Protein AF-A0A2G8JB01-F1 (afdb_monomer_lite)

Sequence (210 aa):
MSLVLSVVKAGEVYSREDAEAERTKVLKAFEVIDTLSKKILRLTPNDKDTNSATTEALHRRIRAYVVRFLQDSTFELKHMPSEDDIKRWRAEKSAEKIRRREEEERRVNTKREEVKLTGSPSKTADTYKAKSEKVGKGWTPTLTDQASVKALTDDPLLQQINIISGYLNQAQSSQKWDEANALEANLKELHLEKRAREMRQNEEVAGFYE

Structure (mmCIF, N/CA/C/O backbone):
data_AF-A0A2G8JB01-F1
#
_entry.id   AF-A0A2G8JB01-F1
#
loop_
_atom_site.group_PDB
_atom_site.id
_atom_site.type_symbol
_atom_site.label_atom_id
_atom_site.label_alt_id
_atom_site.label_comp_id
_atom_site.label_asym_id
_atom_site.label_entity_id
_atom_site.label_seq_id
_atom_site.pdbx_PDB_ins_code
_atom_site.Cartn_x
_atom_site.Cartn_y
_atom_site.Cartn_z
_atom_site.occupancy
_atom_site.B_iso_or_equiv
_atom_site.auth_seq_id
_atom_site.auth_comp_id
_atom_site.auth_asym_id
_atom_site.auth_atom_id
_atom_site.pdbx_PDB_model_num
ATOM 1 N N . MET A 1 1 ? 13.969 -5.769 5.434 1.00 39.69 1 MET A N 1
ATOM 2 C CA . MET A 1 1 ? 12.676 -5.819 6.151 1.00 39.69 1 MET A CA 1
ATOM 3 C C . MET A 1 1 ? 11.608 -5.376 5.175 1.00 39.69 1 MET A C 1
ATOM 5 O O . MET A 1 1 ? 11.694 -4.269 4.670 1.00 39.69 1 MET A O 1
ATOM 9 N N . SER A 1 2 ? 10.725 -6.303 4.814 1.00 40.78 2 SER A N 1
ATOM 10 C CA . SER A 1 2 ? 9.854 -6.226 3.640 1.00 40.78 2 SER A CA 1
ATOM 11 C C . SER A 1 2 ? 8.877 -5.045 3.701 1.00 40.78 2 SER A C 1
ATOM 13 O O . SER A 1 2 ? 8.194 -4.870 4.708 1.00 40.78 2 SER A O 1
ATOM 15 N N . LEU A 1 3 ? 8.763 -4.291 2.601 1.00 50.31 3 LEU A N 1
ATOM 16 C CA . LEU A 1 3 ? 7.705 -3.295 2.343 1.00 50.31 3 LEU A CA 1
ATOM 17 C C . LEU A 1 3 ? 6.292 -3.855 2.599 1.00 50.31 3 LEU A C 1
ATOM 19 O O . LEU A 1 3 ? 5.369 -3.125 2.955 1.00 50.31 3 LEU A O 1
ATOM 23 N N . VAL A 1 4 ? 6.136 -5.174 2.493 1.00 50.22 4 VAL A N 1
ATOM 24 C CA . VAL A 1 4 ? 4.886 -5.881 2.779 1.00 50.22 4 VAL A CA 1
ATOM 25 C C . VAL A 1 4 ? 4.528 -5.818 4.264 1.00 50.22 4 VAL A C 1
ATOM 27 O O . VAL A 1 4 ? 3.359 -5.671 4.602 1.00 50.22 4 VAL A O 1
ATOM 30 N N . LEU A 1 5 ? 5.512 -5.826 5.170 1.00 46.09 5 LEU A N 1
ATOM 31 C CA . LEU A 1 5 ? 5.259 -5.671 6.605 1.00 46.09 5 LEU A CA 1
ATOM 32 C C . LEU A 1 5 ? 4.833 -4.247 6.970 1.00 46.09 5 LEU A C 1
ATOM 34 O O . LEU A 1 5 ? 4.030 -4.101 7.884 1.00 46.09 5 LEU A O 1
ATOM 38 N N . SER A 1 6 ? 5.320 -3.211 6.275 1.00 51.12 6 SER A N 1
ATOM 39 C CA . SER A 1 6 ? 4.893 -1.826 6.527 1.00 51.12 6 SER A CA 1
ATOM 40 C C . SER A 1 6 ? 3.496 -1.538 5.983 1.00 51.12 6 SER A C 1
ATOM 42 O O . SER A 1 6 ? 2.708 -0.903 6.675 1.00 51.12 6 SER A O 1
ATOM 44 N N . VAL A 1 7 ? 3.153 -2.064 4.802 1.00 53.28 7 VAL A N 1
ATOM 45 C CA . VAL A 1 7 ? 1.802 -1.916 4.231 1.00 53.28 7 VAL A CA 1
ATOM 46 C C . VA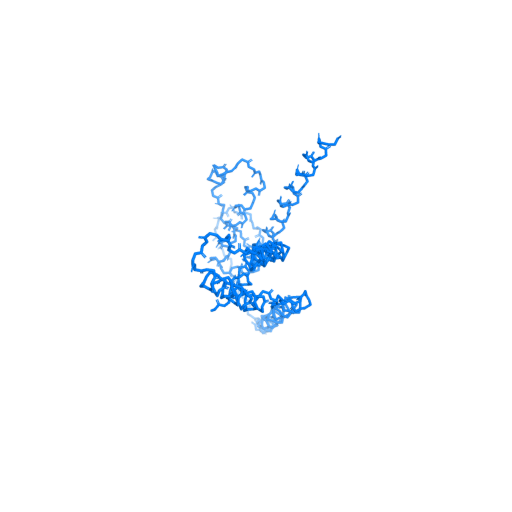L A 1 7 ? 0.770 -2.686 5.060 1.00 53.28 7 VAL A C 1
ATOM 48 O O . VAL A 1 7 ? -0.313 -2.177 5.324 1.00 53.28 7 VAL A O 1
ATOM 51 N N . VAL A 1 8 ? 1.123 -3.876 5.557 1.00 51.16 8 VAL A N 1
ATOM 52 C CA . VAL A 1 8 ? 0.230 -4.691 6.399 1.00 51.16 8 VAL A CA 1
ATOM 53 C C . VAL A 1 8 ? 0.139 -4.167 7.842 1.00 51.16 8 VAL A C 1
ATOM 55 O O . VAL A 1 8 ? -0.920 -4.287 8.455 1.00 51.16 8 VAL A O 1
ATOM 58 N N . LYS A 1 9 ? 1.194 -3.543 8.398 1.00 48.78 9 LYS A N 1
ATOM 59 C CA . LYS A 1 9 ? 1.113 -2.849 9.703 1.00 48.78 9 LYS A CA 1
ATOM 60 C C . LYS A 1 9 ? 0.299 -1.560 9.647 1.00 48.78 9 LYS A C 1
ATOM 62 O O . LYS A 1 9 ? -0.306 -1.213 10.653 1.00 48.78 9 LYS A O 1
ATOM 67 N N . ALA A 1 10 ? 0.247 -0.880 8.504 1.00 47.41 10 ALA A N 1
ATOM 68 C CA . ALA A 1 10 ? -0.574 0.314 8.288 1.00 47.41 10 ALA A CA 1
ATOM 69 C C . ALA A 1 10 ? -2.049 -0.025 7.982 1.00 47.41 10 ALA A C 1
ATOM 71 O O . ALA A 1 10 ? -2.706 0.675 7.209 1.00 47.41 10 ALA A O 1
ATOM 72 N N . GLY A 1 11 ? -2.561 -1.115 8.564 1.00 49.00 11 GLY A N 1
ATOM 73 C CA . GLY A 1 11 ? -3.854 -1.746 8.280 1.00 49.00 11 GLY A CA 1
ATOM 74 C C . GLY A 1 11 ? -5.110 -0.925 8.595 1.00 49.00 11 GLY A C 1
ATOM 75 O O . GLY A 1 11 ? -6.180 -1.514 8.726 1.00 49.00 11 GLY A O 1
ATOM 76 N N . GLU A 1 12 ? -5.006 0.397 8.692 1.00 55.03 12 GLU A N 1
ATOM 77 C CA . GLU A 1 12 ? -6.128 1.302 8.947 1.00 55.03 12 GLU A CA 1
ATOM 78 C C . GLU A 1 12 ? -6.454 2.230 7.765 1.00 55.03 12 GLU A C 1
ATOM 80 O O . GLU A 1 12 ? -7.560 2.757 7.727 1.00 55.03 12 GLU A O 1
ATOM 85 N N . VAL A 1 13 ? -5.574 2.392 6.759 1.00 49.38 13 VAL A N 1
ATOM 86 C CA . VAL A 1 13 ? -5.804 3.398 5.691 1.00 49.38 13 VAL A CA 1
ATOM 87 C C . VAL A 1 13 ? -5.690 2.867 4.256 1.00 49.38 13 VAL A C 1
ATOM 89 O O . VAL A 1 13 ? -6.392 3.368 3.381 1.00 49.38 13 VAL A O 1
ATOM 92 N N . TYR A 1 14 ? -4.894 1.828 3.987 1.00 54.31 14 TYR A N 1
ATOM 93 C CA . TYR A 1 14 ? -4.688 1.342 2.614 1.00 54.31 14 TYR A CA 1
ATOM 94 C C . TYR A 1 14 ? -5.591 0.146 2.287 1.00 54.31 14 TYR A C 1
ATOM 96 O O . TYR A 1 14 ? -5.521 -0.899 2.943 1.00 54.31 14 TYR A O 1
ATOM 104 N N . SER A 1 15 ? -6.456 0.298 1.276 1.00 65.88 15 SER A N 1
ATOM 105 C CA . SER A 1 15 ? -7.293 -0.792 0.771 1.00 65.88 15 SER A CA 1
ATOM 106 C C . SER A 1 15 ? -6.424 -1.824 0.048 1.00 65.88 15 SER A C 1
ATOM 108 O O . SER A 1 15 ? -5.415 -1.489 -0.572 1.00 65.88 15 SER A O 1
ATOM 110 N N . ARG A 1 16 ? -6.826 -3.101 0.087 1.00 61.03 16 ARG A N 1
ATOM 111 C CA . ARG A 1 16 ? -6.209 -4.175 -0.718 1.00 61.03 16 ARG A CA 1
ATOM 112 C C . ARG A 1 16 ? -6.175 -3.793 -2.200 1.00 61.03 16 ARG A C 1
ATOM 114 O O . ARG A 1 16 ? -5.199 -4.067 -2.886 1.00 61.03 16 ARG A O 1
ATOM 121 N N . GLU A 1 17 ? -7.228 -3.123 -2.638 1.00 66.62 17 GLU A N 1
ATOM 122 C CA . GLU A 1 17 ? -7.420 -2.617 -3.992 1.00 66.62 17 GLU A CA 1
ATOM 123 C C . GLU A 1 17 ? -6.349 -1.586 -4.373 1.00 66.62 17 GLU A C 1
ATOM 125 O O . GLU A 1 17 ? -5.793 -1.653 -5.466 1.00 66.62 17 GLU A O 1
ATOM 130 N N . ASP A 1 18 ? -5.947 -0.721 -3.435 1.00 68.75 18 ASP A N 1
ATOM 131 C CA . ASP A 1 18 ? -4.860 0.243 -3.639 1.00 68.75 18 ASP A CA 1
ATOM 132 C C . ASP A 1 18 ? -3.507 -0.472 -3.766 1.00 68.75 18 ASP A C 1
ATOM 134 O O . ASP A 1 18 ? -2.687 -0.136 -4.621 1.00 68.75 18 ASP A O 1
ATOM 138 N N . ALA A 1 19 ? -3.277 -1.505 -2.947 1.00 71.38 19 ALA A N 1
ATOM 139 C CA . ALA A 1 19 ? -2.060 -2.312 -3.002 1.00 71.38 19 ALA A CA 1
ATOM 140 C C . ALA A 1 19 ? -1.972 -3.156 -4.290 1.00 71.38 19 ALA A C 1
ATOM 142 O O . ALA A 1 19 ? -0.888 -3.317 -4.856 1.00 71.38 19 ALA A O 1
ATOM 143 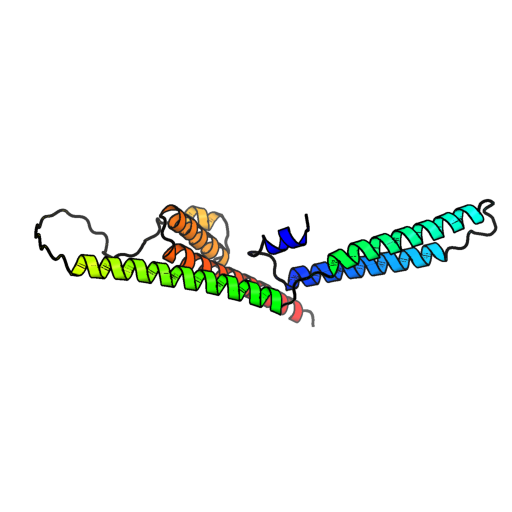N N . GLU A 1 20 ? -3.098 -3.677 -4.780 1.00 68.81 20 GLU A N 1
ATOM 144 C CA . GLU A 1 20 ? -3.192 -4.385 -6.061 1.00 68.81 20 GLU A CA 1
ATOM 145 C C . GLU A 1 20 ? -3.044 -3.432 -7.259 1.00 68.81 20 GLU A C 1
ATOM 147 O O . GLU A 1 20 ? -2.352 -3.763 -8.231 1.00 68.81 20 GLU A O 1
ATOM 152 N N . ALA A 1 21 ? -3.610 -2.225 -7.181 1.00 76.25 21 ALA A N 1
ATOM 153 C CA . ALA A 1 21 ? -3.436 -1.183 -8.188 1.00 76.25 21 ALA A CA 1
ATOM 154 C C . ALA A 1 21 ? -1.969 -0.742 -8.284 1.00 76.25 21 ALA A C 1
ATOM 156 O O . ALA A 1 21 ? -1.409 -0.682 -9.383 1.00 76.25 21 ALA A O 1
ATOM 157 N N . GLU A 1 22 ? -1.308 -0.508 -7.149 1.00 79.00 22 GLU A N 1
ATOM 158 C CA . GLU A 1 22 ? 0.105 -0.130 -7.118 1.00 79.00 22 GLU A CA 1
ATOM 159 C C . GLU A 1 22 ? 1.002 -1.272 -7.616 1.00 79.00 22 GLU A C 1
ATOM 161 O O . GLU A 1 22 ? 1.893 -1.057 -8.441 1.00 79.00 22 GLU A O 1
ATOM 166 N N . ARG A 1 23 ? 0.694 -2.523 -7.245 1.00 76.88 23 ARG A N 1
ATOM 167 C CA . ARG A 1 23 ? 1.359 -3.710 -7.803 1.00 76.88 23 ARG A CA 1
ATOM 168 C C . ARG A 1 23 ? 1.223 -3.778 -9.323 1.00 76.88 23 ARG A C 1
ATOM 170 O O . ARG A 1 23 ? 2.192 -4.092 -10.013 1.00 76.88 23 ARG A O 1
ATOM 177 N N . THR A 1 24 ? 0.044 -3.475 -9.858 1.00 78.25 24 THR A N 1
ATOM 178 C CA . THR A 1 24 ? -0.199 -3.466 -11.306 1.00 78.25 24 THR A CA 1
ATOM 179 C C . THR A 1 24 ? 0.640 -2.398 -12.008 1.00 78.25 24 THR A C 1
ATOM 181 O O . THR A 1 24 ? 1.198 -2.666 -13.072 1.00 78.25 24 THR A O 1
ATOM 184 N N . LYS A 1 25 ? 0.803 -1.209 -11.411 1.00 84.06 25 LYS A N 1
ATOM 185 C CA . LYS A 1 25 ? 1.700 -0.167 -11.945 1.00 84.06 25 LYS A CA 1
ATOM 186 C C . LYS A 1 25 ? 3.158 -0.629 -11.966 1.00 84.06 25 LYS A C 1
ATOM 188 O O . LYS A 1 25 ? 3.834 -0.440 -12.975 1.00 84.06 25 LYS A O 1
ATOM 193 N N . VAL A 1 26 ? 3.624 -1.285 -10.901 1.00 83.81 26 VAL A N 1
ATOM 194 C CA . VAL A 1 26 ? 4.989 -1.835 -10.828 1.00 83.81 26 VAL A CA 1
ATOM 195 C C . VAL A 1 26 ? 5.212 -2.915 -11.893 1.00 83.81 26 VAL A C 1
ATOM 197 O O . VAL A 1 26 ? 6.228 -2.888 -12.585 1.00 83.81 26 VAL A O 1
ATOM 200 N N . LEU A 1 27 ? 4.250 -3.822 -12.102 1.00 81.81 27 LEU A N 1
ATOM 201 C CA . LEU A 1 27 ? 4.339 -4.837 -13.161 1.00 81.81 27 LEU A CA 1
ATOM 202 C C . LEU A 1 27 ? 4.376 -4.212 -14.563 1.00 81.81 27 LEU A C 1
ATOM 204 O O . LEU A 1 27 ? 5.199 -4.613 -15.384 1.00 81.81 27 LEU A O 1
ATOM 208 N N . LYS A 1 28 ? 3.567 -3.178 -14.822 1.00 85.12 28 LYS A N 1
ATOM 209 C CA . LYS A 1 28 ? 3.627 -2.421 -16.084 1.00 85.12 28 LYS A CA 1
ATOM 210 C C . LYS A 1 28 ? 4.992 -1.758 -16.285 1.00 85.12 28 LYS A C 1
ATOM 212 O O . LYS A 1 28 ? 5.540 -1.797 -17.384 1.00 85.12 28 LYS A O 1
ATOM 217 N N . ALA A 1 29 ? 5.584 -1.187 -15.234 1.00 86.06 29 ALA A N 1
ATOM 218 C CA . ALA A 1 29 ? 6.934 -0.630 -15.309 1.00 86.06 29 ALA A CA 1
ATOM 219 C C . ALA A 1 29 ? 7.981 -1.713 -15.635 1.00 86.06 29 ALA A C 1
ATOM 221 O O . ALA A 1 29 ? 8.869 -1.483 -16.457 1.00 86.06 29 ALA A O 1
ATOM 222 N N . PHE A 1 30 ? 7.848 -2.915 -15.065 1.00 87.31 30 PHE A N 1
ATOM 223 C CA . PHE A 1 30 ? 8.706 -4.059 -15.390 1.00 87.31 30 PHE A CA 1
ATOM 224 C C . PHE A 1 30 ? 8.589 -4.497 -16.855 1.00 87.31 30 PHE A C 1
ATOM 226 O O . PHE A 1 30 ? 9.612 -4.766 -17.485 1.00 87.31 30 PHE A O 1
ATOM 233 N N . GLU A 1 31 ? 7.387 -4.503 -17.434 1.00 87.25 31 GLU A N 1
ATOM 234 C CA . GLU A 1 31 ? 7.181 -4.793 -18.862 1.00 87.25 31 GLU A CA 1
ATOM 235 C C . GLU A 1 31 ? 7.844 -3.753 -19.774 1.00 87.25 31 GLU A C 1
ATOM 237 O O . GLU A 1 31 ? 8.470 -4.102 -20.785 1.00 87.25 31 GLU A O 1
ATOM 242 N N . VAL A 1 32 ? 7.757 -2.470 -19.407 1.00 91.94 32 VAL A N 1
ATOM 243 C CA . VAL A 1 32 ? 8.427 -1.380 -20.132 1.00 91.94 32 VAL A CA 1
ATOM 244 C C . VAL A 1 32 ? 9.946 -1.553 -20.072 1.00 91.94 32 VAL A C 1
ATOM 246 O O . VAL A 1 32 ? 10.612 -1.480 -21.107 1.00 91.94 32 VAL A O 1
ATOM 249 N N . ILE A 1 33 ? 10.497 -1.847 -18.892 1.00 90.81 33 ILE A N 1
ATOM 250 C CA . ILE A 1 33 ? 11.934 -2.091 -18.696 1.00 90.81 33 ILE A CA 1
ATOM 251 C C . ILE A 1 33 ? 12.401 -3.315 -19.501 1.00 90.81 33 ILE A C 1
ATOM 253 O O . ILE A 1 33 ? 13.428 -3.250 -20.184 1.00 90.81 33 ILE A O 1
ATOM 257 N N . ASP A 1 34 ? 11.647 -4.418 -19.493 1.00 88.81 34 ASP A N 1
ATOM 258 C CA . ASP A 1 34 ? 11.973 -5.612 -20.282 1.00 88.81 34 ASP A CA 1
ATOM 259 C C . ASP A 1 34 ? 11.969 -5.301 -21.788 1.00 88.81 34 ASP A C 1
ATOM 261 O O . ASP A 1 34 ? 12.915 -5.655 -22.502 1.00 88.81 34 ASP A O 1
ATOM 265 N N . THR A 1 35 ? 10.967 -4.554 -22.256 1.00 92.00 35 THR A N 1
ATOM 266 C CA . THR A 1 35 ? 10.852 -4.111 -23.652 1.00 92.00 35 THR A CA 1
ATOM 267 C C . THR A 1 35 ? 12.025 -3.225 -24.068 1.00 92.00 35 THR A C 1
ATOM 269 O O . THR A 1 35 ? 12.612 -3.440 -25.131 1.00 92.00 35 THR A O 1
ATOM 272 N N . LEU A 1 36 ? 12.415 -2.259 -23.233 1.00 91.00 36 LEU A N 1
ATOM 273 C CA . LEU A 1 36 ? 13.582 -1.408 -23.477 1.00 91.00 36 LEU A CA 1
ATOM 274 C C . LEU A 1 36 ? 14.874 -2.229 -23.518 1.00 91.00 36 LEU A C 1
ATOM 276 O O . LEU A 1 36 ? 15.673 -2.052 -24.435 1.00 91.00 36 LEU A O 1
ATOM 280 N N . SER A 1 37 ? 15.051 -3.189 -22.607 1.00 91.12 37 SER A N 1
ATOM 281 C CA . SER A 1 37 ? 16.239 -4.055 -22.598 1.00 91.12 37 SER A CA 1
ATOM 282 C C . SER A 1 37 ? 16.355 -4.915 -23.865 1.00 91.12 37 SER A C 1
ATOM 284 O O . SER A 1 37 ? 17.452 -5.094 -24.396 1.00 91.12 37 SER A O 1
ATOM 286 N N . LYS A 1 38 ? 15.226 -5.400 -24.406 1.00 89.81 38 LYS A N 1
ATOM 287 C CA . LYS A 1 38 ? 15.169 -6.124 -25.688 1.00 89.81 38 LYS A CA 1
ATOM 288 C C . LYS A 1 38 ? 15.499 -5.218 -26.869 1.00 89.81 38 LYS A C 1
ATOM 290 O O . LYS A 1 38 ? 16.172 -5.663 -27.794 1.00 89.81 38 LYS A O 1
ATOM 295 N N . LYS A 1 39 ? 15.036 -3.964 -26.844 1.00 89.75 39 LYS A N 1
ATOM 296 C CA . LYS A 1 39 ? 15.377 -2.967 -27.868 1.00 89.75 39 LYS A CA 1
ATOM 297 C C . LYS A 1 39 ? 16.872 -2.667 -27.850 1.00 89.75 39 LYS A C 1
ATOM 299 O O . LYS A 1 39 ? 17.484 -2.768 -28.901 1.00 89.75 39 LYS A O 1
ATOM 304 N N . ILE A 1 40 ? 17.460 -2.423 -26.676 1.00 87.06 40 ILE A N 1
ATOM 305 C CA . ILE A 1 40 ? 18.906 -2.191 -26.515 1.00 87.06 40 ILE A CA 1
ATOM 306 C C . ILE A 1 40 ? 19.716 -3.385 -27.028 1.00 87.06 40 ILE A C 1
ATOM 308 O O . ILE A 1 40 ? 20.687 -3.196 -27.746 1.00 87.06 40 ILE A O 1
ATOM 312 N N . LEU A 1 41 ? 19.283 -4.619 -26.749 1.00 85.50 41 LEU A N 1
ATOM 313 C CA . LEU A 1 41 ? 19.943 -5.817 -27.278 1.00 85.50 41 LEU A CA 1
ATOM 314 C C . LEU A 1 41 ? 19.929 -5.893 -28.815 1.00 85.50 41 LEU A C 1
ATOM 316 O O . LEU A 1 41 ? 20.853 -6.446 -29.403 1.00 85.50 41 LEU A O 1
ATOM 320 N N . ARG A 1 42 ? 18.883 -5.359 -29.454 1.00 84.12 42 ARG A N 1
ATOM 321 C CA . ARG A 1 42 ? 18.709 -5.337 -30.914 1.00 84.12 42 ARG A CA 1
ATOM 322 C C . ARG A 1 42 ? 19.308 -4.101 -31.581 1.00 84.12 42 ARG A C 1
ATOM 324 O O . ARG A 1 42 ? 19.305 -4.048 -32.807 1.00 84.12 42 ARG A O 1
ATOM 331 N N . LEU A 1 43 ? 19.782 -3.117 -30.814 1.00 80.94 43 LEU A N 1
ATOM 332 C CA . LEU A 1 43 ? 20.536 -2.000 -31.370 1.00 80.94 43 LEU A CA 1
ATOM 333 C C . LEU A 1 43 ? 21.855 -2.563 -31.903 1.00 80.94 43 LEU A C 1
ATOM 335 O O . LEU A 1 43 ? 22.785 -2.833 -31.142 1.00 80.94 43 LEU A O 1
ATOM 339 N N . THR A 1 44 ? 21.904 -2.794 -33.212 1.00 60.91 44 THR A N 1
ATOM 340 C CA . THR A 1 44 ? 23.142 -3.104 -33.919 1.00 60.91 44 THR A CA 1
ATOM 341 C C . THR A 1 44 ? 24.000 -1.843 -33.951 1.00 60.91 44 THR A C 1
ATOM 343 O O . THR A 1 44 ? 23.474 -0.776 -34.290 1.00 60.91 44 THR A O 1
ATOM 346 N N . PRO A 1 45 ? 25.291 -1.929 -33.595 1.00 62.66 45 PRO A N 1
ATOM 347 C CA . PRO A 1 45 ? 26.221 -0.822 -33.771 1.00 62.66 45 PRO A CA 1
ATOM 348 C C . PRO A 1 45 ? 26.203 -0.399 -35.238 1.00 62.66 45 PRO A C 1
ATOM 350 O O . PRO A 1 45 ? 26.150 -1.242 -36.132 1.00 62.66 45 PRO A O 1
ATOM 353 N N . ASN A 1 46 ? 26.165 0.904 -35.491 1.00 60.12 46 ASN A N 1
ATOM 354 C CA . ASN A 1 46 ? 26.199 1.407 -36.856 1.00 60.12 46 ASN A CA 1
ATOM 355 C C . ASN A 1 46 ? 27.553 0.999 -37.468 1.00 60.12 46 ASN A C 1
ATOM 357 O O . ASN A 1 46 ? 28.564 1.071 -36.770 1.00 60.12 46 ASN A O 1
ATOM 361 N N . ASP A 1 47 ? 27.603 0.623 -38.751 1.00 55.25 47 ASP A N 1
ATOM 362 C CA . ASP A 1 47 ? 28.799 0.103 -39.466 1.00 55.25 47 ASP A CA 1
ATOM 363 C C . ASP A 1 47 ? 30.048 1.024 -39.416 1.00 55.25 47 ASP A C 1
ATOM 365 O O . ASP A 1 47 ? 31.113 0.693 -39.932 1.00 55.25 47 ASP A O 1
ATOM 369 N N . LYS A 1 48 ? 29.935 2.207 -38.800 1.00 57.72 48 LYS A N 1
ATOM 370 C CA . LYS A 1 48 ? 31.002 3.198 -38.620 1.00 57.72 48 LYS A CA 1
ATOM 371 C C . LYS A 1 48 ? 31.707 3.128 -37.257 1.00 57.72 48 LYS A C 1
ATOM 373 O O . LYS A 1 48 ? 32.716 3.809 -37.086 1.00 57.72 48 LYS A O 1
ATOM 378 N N . ASP A 1 49 ? 31.222 2.326 -36.308 1.00 58.22 49 ASP A N 1
ATOM 379 C CA . ASP A 1 49 ? 31.786 2.256 -34.958 1.00 58.22 49 ASP A CA 1
ATOM 380 C C . ASP A 1 49 ? 32.823 1.130 -34.839 1.00 58.22 49 ASP A C 1
ATOM 382 O O . ASP A 1 49 ? 32.505 -0.055 -34.738 1.00 58.22 49 ASP A O 1
ATOM 386 N N . THR A 1 50 ? 34.097 1.514 -34.752 1.00 57.59 50 THR A N 1
ATOM 387 C CA . THR A 1 50 ? 35.269 0.63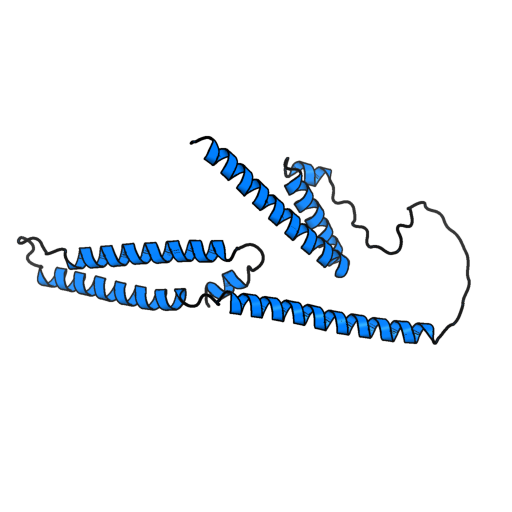2 -34.575 1.00 57.59 50 THR A CA 1
ATOM 388 C C . THR A 1 50 ? 35.235 -0.247 -33.313 1.00 57.59 50 THR A C 1
ATOM 390 O O . THR A 1 50 ? 36.102 -1.097 -33.131 1.00 57.59 50 THR A O 1
ATOM 393 N N . ASN A 1 51 ? 34.222 -0.086 -32.454 1.00 62.50 51 ASN A N 1
ATOM 394 C CA . ASN A 1 51 ? 34.054 -0.776 -31.173 1.00 62.50 51 ASN A CA 1
ATOM 395 C C . ASN A 1 51 ? 32.780 -1.649 -31.091 1.00 62.50 51 ASN A C 1
ATOM 397 O O . ASN A 1 51 ? 32.306 -1.925 -29.986 1.00 62.50 51 ASN A O 1
ATOM 401 N N . SER A 1 52 ? 32.243 -2.114 -32.230 1.00 70.50 52 SER A N 1
ATOM 402 C CA . SER A 1 52 ? 31.028 -2.955 -32.334 1.00 70.50 52 SER A CA 1
ATOM 403 C C . SER A 1 52 ? 30.988 -4.150 -31.359 1.00 70.50 52 SER A C 1
ATOM 405 O O . SER A 1 52 ? 29.955 -4.460 -30.769 1.00 70.50 52 SER A O 1
ATOM 407 N N . ALA A 1 53 ? 32.125 -4.807 -31.109 1.00 74.94 53 ALA A N 1
ATOM 408 C CA . ALA A 1 53 ? 32.186 -5.944 -30.184 1.00 74.94 53 ALA A CA 1
ATOM 409 C C . ALA A 1 53 ? 31.981 -5.536 -28.709 1.00 74.94 53 ALA A C 1
ATOM 411 O O . ALA A 1 53 ? 31.346 -6.255 -27.930 1.00 74.94 53 ALA A O 1
ATOM 412 N N . THR A 1 54 ? 32.502 -4.370 -28.319 1.00 79.25 54 THR A N 1
ATOM 413 C CA . THR A 1 54 ? 32.398 -3.830 -26.955 1.00 79.25 54 THR A CA 1
ATOM 414 C C . THR A 1 54 ? 30.984 -3.324 -26.675 1.00 79.25 54 THR A C 1
ATOM 416 O O . THR A 1 54 ? 30.453 -3.543 -25.585 1.00 79.25 54 THR A O 1
ATOM 419 N N . THR A 1 55 ? 30.345 -2.697 -27.664 1.00 79.88 55 THR A N 1
ATOM 420 C CA . THR A 1 55 ? 28.959 -2.213 -27.576 1.00 79.88 55 THR A CA 1
ATOM 421 C C . THR A 1 55 ? 27.962 -3.370 -27.521 1.00 79.88 55 THR A C 1
ATOM 423 O O . THR A 1 55 ? 27.093 -3.388 -26.651 1.00 79.88 55 THR A O 1
ATOM 426 N N . GLU A 1 56 ? 28.150 -4.419 -28.321 1.00 82.50 56 GLU A N 1
ATOM 427 C CA . GLU A 1 56 ? 27.362 -5.648 -28.193 1.00 82.50 56 GLU A CA 1
ATOM 428 C C . GLU A 1 56 ? 27.537 -6.341 -26.831 1.00 82.50 56 GLU A C 1
ATOM 430 O O . GLU A 1 56 ? 26.567 -6.823 -26.235 1.00 82.50 56 GLU A O 1
ATOM 435 N N . ALA A 1 57 ? 28.771 -6.409 -26.317 1.00 86.75 57 ALA A N 1
ATOM 436 C CA . ALA A 1 57 ? 29.040 -6.977 -24.998 1.00 86.75 57 ALA A CA 1
ATOM 437 C C . ALA A 1 57 ? 28.349 -6.171 -23.887 1.00 86.75 57 ALA A C 1
ATOM 439 O O . ALA A 1 57 ? 27.809 -6.757 -22.943 1.00 86.75 57 ALA A O 1
ATOM 440 N N . LEU A 1 58 ? 28.313 -4.843 -24.020 1.00 87.88 58 LEU A N 1
ATOM 441 C CA . LEU A 1 58 ? 27.567 -3.959 -23.132 1.00 87.88 58 LEU A CA 1
ATOM 442 C C . LEU A 1 58 ? 26.058 -4.228 -23.211 1.00 87.88 58 LEU A C 1
ATOM 444 O O . LEU A 1 58 ? 25.429 -4.418 -22.172 1.00 87.88 58 LEU A O 1
ATOM 448 N N . HIS A 1 59 ? 25.478 -4.331 -24.409 1.00 88.88 59 HIS A N 1
ATOM 449 C CA . HIS A 1 59 ? 24.053 -4.632 -24.581 1.00 88.88 59 HIS A CA 1
ATOM 450 C C . HIS A 1 59 ? 23.663 -5.981 -23.953 1.00 88.88 59 HIS A C 1
ATOM 452 O O . HIS A 1 59 ? 22.659 -6.074 -23.239 1.00 88.88 59 HIS A O 1
ATOM 458 N N . ARG A 1 60 ? 24.495 -7.020 -24.134 1.00 88.94 60 ARG A N 1
ATOM 459 C CA . ARG A 1 60 ? 24.316 -8.331 -23.482 1.00 88.94 60 ARG A CA 1
ATOM 460 C C . ARG A 1 60 ? 24.361 -8.224 -21.955 1.00 88.94 60 ARG A C 1
ATOM 462 O O . ARG A 1 60 ? 23.534 -8.833 -21.276 1.00 88.94 60 ARG A O 1
ATOM 469 N N . ARG A 1 61 ? 25.279 -7.421 -21.406 1.00 91.50 61 ARG A N 1
ATOM 470 C CA . ARG A 1 61 ? 25.389 -7.168 -19.957 1.00 91.50 61 ARG A CA 1
ATOM 471 C C . ARG A 1 61 ? 24.186 -6.411 -19.397 1.00 91.50 61 ARG A C 1
ATOM 473 O O . ARG A 1 61 ? 23.661 -6.820 -18.365 1.00 91.50 61 ARG A O 1
ATOM 480 N N . ILE A 1 62 ? 23.715 -5.372 -20.089 1.00 90.88 62 ILE A N 1
ATOM 481 C CA . ILE A 1 62 ? 22.504 -4.623 -19.715 1.00 90.88 62 ILE A CA 1
ATOM 482 C C . ILE A 1 62 ? 21.305 -5.574 -19.655 1.00 90.88 62 ILE A C 1
ATOM 484 O O . ILE A 1 62 ? 20.572 -5.585 -18.668 1.00 90.88 62 ILE A O 1
ATOM 488 N N . ARG A 1 63 ? 21.139 -6.439 -20.665 1.00 90.31 63 ARG A N 1
ATOM 489 C CA . ARG A 1 63 ? 20.066 -7.438 -20.677 1.00 90.31 63 ARG A CA 1
ATOM 490 C C . ARG A 1 63 ? 20.168 -8.405 -19.499 1.00 90.31 63 ARG A C 1
ATOM 492 O O . ARG A 1 63 ? 19.166 -8.635 -18.829 1.00 90.31 63 ARG A O 1
ATOM 499 N N . ALA A 1 64 ? 21.352 -8.958 -19.243 1.00 92.06 64 ALA A N 1
ATOM 500 C CA . ALA A 1 64 ? 21.565 -9.896 -18.143 1.00 92.06 64 ALA A CA 1
ATOM 501 C C . ALA A 1 64 ? 21.245 -9.267 -16.776 1.00 92.06 64 ALA A C 1
ATOM 503 O O . ALA A 1 64 ? 20.599 -9.902 -15.943 1.00 92.06 64 ALA A O 1
ATOM 504 N N . TYR A 1 65 ? 21.639 -8.006 -16.570 1.00 93.19 65 TYR A N 1
ATOM 505 C CA . TYR A 1 65 ? 21.326 -7.263 -15.351 1.00 93.19 65 TYR A CA 1
ATOM 506 C C . TYR A 1 65 ? 19.819 -7.048 -15.184 1.00 93.19 65 TYR A C 1
ATOM 508 O O . TYR A 1 65 ? 19.274 -7.347 -14.125 1.00 93.19 65 TYR A O 1
ATOM 516 N N . VAL A 1 66 ? 19.131 -6.602 -16.241 1.00 91.19 66 VAL A N 1
ATOM 517 C CA . VAL A 1 66 ? 17.677 -6.381 -16.214 1.00 91.19 66 VAL A CA 1
ATOM 518 C C . VAL A 1 66 ? 16.919 -7.677 -15.927 1.00 91.19 66 VAL A C 1
ATOM 520 O O . VAL A 1 66 ? 16.018 -7.669 -15.099 1.00 91.19 66 VAL A O 1
ATOM 523 N N . VAL A 1 67 ? 17.288 -8.802 -16.551 1.00 88.19 67 VAL A N 1
ATOM 524 C CA . VAL A 1 67 ? 16.642 -10.102 -16.278 1.00 88.19 67 VAL A CA 1
ATOM 525 C C . VAL A 1 67 ? 16.783 -10.490 -14.812 1.00 88.19 67 VAL A C 1
ATOM 527 O O . VAL A 1 67 ? 15.798 -10.886 -14.195 1.00 88.19 67 VAL A O 1
ATOM 530 N N . ARG A 1 68 ? 17.989 -10.352 -14.253 1.00 89.62 68 ARG A N 1
ATOM 531 C CA . ARG A 1 68 ? 18.256 -10.690 -12.855 1.00 89.62 68 ARG A CA 1
ATOM 532 C C . ARG A 1 68 ? 17.480 -9.788 -11.897 1.00 89.62 68 ARG A C 1
ATOM 534 O O . ARG A 1 68 ? 16.795 -10.293 -11.019 1.00 89.62 68 ARG A O 1
ATOM 541 N N . PHE A 1 69 ? 17.519 -8.476 -12.123 1.00 88.75 69 PHE A N 1
ATOM 542 C CA . PHE A 1 69 ? 16.754 -7.504 -11.342 1.00 88.75 69 PHE A CA 1
ATOM 543 C C . PHE A 1 69 ? 15.251 -7.809 -11.372 1.00 88.75 69 PHE A C 1
ATOM 545 O O . PHE A 1 69 ? 14.606 -7.866 -10.331 1.00 88.75 69 PHE A O 1
ATOM 552 N N . LEU A 1 70 ? 14.696 -8.075 -12.559 1.00 85.62 70 LEU A N 1
ATOM 553 C CA . LEU A 1 70 ? 13.284 -8.413 -12.703 1.00 85.62 70 LEU A CA 1
ATOM 554 C C . LEU A 1 70 ? 12.934 -9.728 -12.008 1.00 85.62 70 LEU A C 1
ATOM 556 O O . LEU A 1 70 ? 11.861 -9.813 -11.421 1.00 85.62 70 LEU A O 1
ATOM 560 N N . GLN A 1 71 ? 13.799 -10.743 -12.049 1.00 82.56 71 GLN A N 1
ATOM 561 C CA . GLN A 1 71 ? 13.584 -11.992 -11.318 1.00 82.56 71 GLN A CA 1
ATOM 562 C C . GLN A 1 71 ? 13.543 -11.736 -9.810 1.00 82.56 71 GLN A C 1
ATOM 564 O O . GLN A 1 71 ? 12.530 -12.052 -9.186 1.00 82.56 71 GLN A O 1
ATOM 569 N N . ASP A 1 72 ? 14.576 -11.096 -9.264 1.00 82.75 72 ASP A N 1
ATOM 570 C CA . ASP A 1 72 ? 14.705 -10.807 -7.834 1.00 82.75 72 ASP A CA 1
ATOM 571 C C . ASP A 1 72 ? 13.501 -9.983 -7.332 1.00 82.75 72 ASP A C 1
ATOM 573 O O . ASP A 1 72 ? 12.796 -10.394 -6.408 1.00 82.75 72 ASP A O 1
ATOM 577 N N . SER A 1 73 ? 13.155 -8.891 -8.022 1.00 72.12 73 SER A N 1
ATOM 578 C CA . SER A 1 73 ? 12.022 -8.039 -7.640 1.00 72.12 73 SER A CA 1
ATOM 579 C C . SER A 1 73 ? 10.649 -8.667 -7.909 1.00 72.12 73 SER A C 1
ATOM 581 O O . SER A 1 73 ? 9.693 -8.378 -7.194 1.00 72.12 73 SER A O 1
ATOM 583 N N . THR A 1 74 ? 10.504 -9.547 -8.906 1.00 70.06 74 THR A N 1
ATOM 584 C CA . THR A 1 74 ? 9.232 -10.251 -9.164 1.00 70.06 74 THR A CA 1
ATOM 585 C C . THR A 1 74 ? 8.951 -11.308 -8.100 1.00 70.06 74 THR A C 1
ATOM 587 O O . THR A 1 74 ? 7.789 -11.515 -7.752 1.00 70.06 74 THR A O 1
ATOM 590 N N . PHE A 1 75 ? 9.975 -11.978 -7.564 1.00 63.34 75 PHE A N 1
ATOM 591 C CA . PHE A 1 75 ? 9.799 -12.898 -6.437 1.00 63.34 75 PHE A CA 1
ATOM 592 C C . PHE A 1 75 ? 9.362 -12.159 -5.167 1.00 63.34 75 PHE A C 1
ATOM 594 O O . PHE A 1 75 ? 8.461 -12.629 -4.473 1.00 63.34 75 PHE A O 1
ATOM 601 N N . GLU A 1 76 ? 9.904 -10.965 -4.926 1.00 63.16 76 GLU A N 1
ATOM 602 C CA . GLU A 1 76 ? 9.471 -10.086 -3.833 1.00 63.16 76 GLU A CA 1
ATOM 603 C C . GLU A 1 76 ? 8.033 -9.56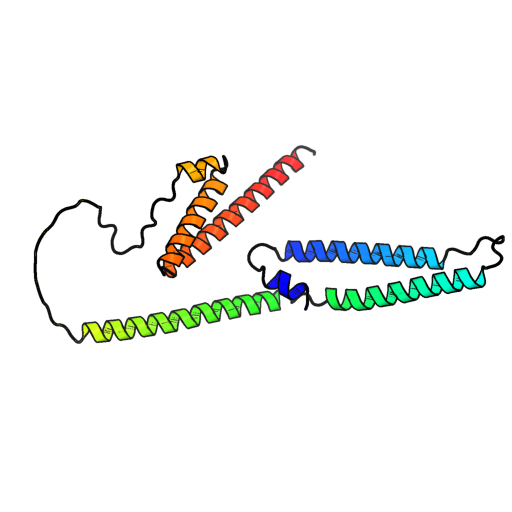4 -4.032 1.00 63.16 76 GLU A C 1
ATOM 605 O O . GLU A 1 76 ? 7.257 -9.493 -3.082 1.00 63.16 76 GLU A O 1
ATOM 610 N N . LEU A 1 77 ? 7.617 -9.279 -5.273 1.00 61.03 77 LEU A N 1
ATOM 611 C CA . LEU A 1 77 ? 6.264 -8.792 -5.591 1.00 61.03 77 LEU A CA 1
ATOM 612 C C . LEU A 1 77 ? 5.188 -9.893 -5.681 1.00 61.03 77 LEU A C 1
ATOM 614 O O . LEU A 1 77 ? 3.989 -9.599 -5.768 1.00 61.03 77 LEU A O 1
ATOM 618 N N . LYS A 1 78 ? 5.590 -11.168 -5.743 1.00 59.00 78 LYS A N 1
ATOM 619 C CA . LYS A 1 78 ? 4.682 -12.320 -5.872 1.00 59.00 78 LYS A CA 1
ATOM 620 C C . LYS A 1 78 ? 4.094 -12.790 -4.543 1.00 59.00 78 LYS A C 1
ATOM 622 O O . LYS A 1 78 ? 3.085 -13.486 -4.576 1.00 59.00 78 LYS A O 1
ATOM 627 N N . HIS A 1 79 ? 4.642 -12.392 -3.394 1.00 56.16 79 HIS A N 1
ATOM 628 C CA . HIS A 1 79 ? 4.115 -12.810 -2.093 1.00 56.16 79 HIS A CA 1
ATOM 629 C C . HIS A 1 79 ? 3.040 -11.846 -1.544 1.00 56.16 79 HIS A C 1
ATOM 631 O O . HIS A 1 79 ? 3.151 -11.303 -0.448 1.00 56.16 79 HIS A O 1
ATOM 637 N N . MET A 1 80 ? 1.954 -11.610 -2.282 1.00 53.91 80 MET A N 1
ATOM 638 C CA . MET A 1 80 ? 0.777 -11.001 -1.650 1.00 53.91 80 MET A CA 1
ATOM 639 C C . MET A 1 80 ? 0.008 -12.111 -0.917 1.00 53.91 80 MET A C 1
ATOM 641 O O . MET A 1 80 ? -0.363 -13.083 -1.576 1.00 53.91 80 MET A O 1
ATOM 645 N N . PRO A 1 81 ? -0.212 -12.024 0.411 1.00 59.19 81 PRO A N 1
ATOM 646 C CA . PRO A 1 81 ? -1.053 -12.988 1.115 1.00 59.19 81 PRO A CA 1
ATOM 647 C C . PRO A 1 81 ? -2.423 -13.073 0.428 1.00 59.19 81 PRO A C 1
ATOM 649 O O . PRO A 1 81 ? -3.020 -12.039 0.104 1.00 59.19 81 PRO A O 1
ATOM 652 N N . SER A 1 82 ? -2.896 -14.292 0.157 1.00 55.84 82 SER A N 1
ATOM 653 C CA . SER A 1 82 ? -4.163 -14.514 -0.546 1.00 55.84 82 SER A CA 1
ATOM 654 C C . SER A 1 82 ? -5.316 -13.839 0.206 1.00 55.84 82 SER A C 1
ATOM 656 O O . SER A 1 82 ? -5.222 -13.600 1.413 1.00 55.84 82 SER A O 1
ATOM 658 N N . GLU A 1 83 ? -6.422 -13.521 -0.479 1.00 53.66 83 GLU A N 1
ATOM 659 C CA . GLU A 1 83 ? -7.645 -13.053 0.201 1.00 53.66 83 GLU A CA 1
ATOM 660 C C . GLU A 1 83 ? -8.025 -13.966 1.359 1.00 53.66 83 GLU A C 1
ATOM 662 O O . GLU A 1 83 ? -8.415 -13.482 2.421 1.00 53.66 83 GLU A O 1
ATOM 667 N N . ASP A 1 84 ? -7.854 -15.269 1.164 1.00 60.22 84 ASP A N 1
ATOM 668 C CA . ASP A 1 84 ? -8.155 -16.272 2.170 1.00 60.22 84 ASP A CA 1
ATOM 669 C C . ASP A 1 84 ? -7.195 -16.202 3.349 1.00 60.22 84 ASP A C 1
ATOM 671 O O . ASP A 1 84 ? -7.631 -16.335 4.488 1.00 60.22 84 ASP A O 1
ATOM 675 N N . ASP A 1 85 ? -5.914 -15.920 3.114 1.00 60.38 85 ASP A N 1
ATOM 676 C CA . ASP A 1 85 ? -4.941 -15.761 4.192 1.00 60.38 85 ASP A CA 1
ATOM 677 C C . ASP A 1 85 ? -5.276 -14.516 5.008 1.00 60.38 85 ASP A C 1
ATOM 679 O O . ASP A 1 85 ? -5.372 -14.580 6.228 1.00 60.38 85 ASP A O 1
ATOM 683 N N . ILE A 1 86 ? -5.557 -13.386 4.357 1.00 57.25 86 ILE A N 1
ATOM 684 C CA . ILE A 1 86 ? -5.910 -12.144 5.054 1.00 57.25 86 ILE A CA 1
ATOM 685 C C . ILE A 1 86 ? -7.252 -12.286 5.783 1.00 57.25 86 ILE A C 1
ATOM 687 O O . ILE A 1 86 ? -7.374 -11.819 6.916 1.00 57.25 86 ILE A O 1
ATOM 691 N N . LYS A 1 87 ? -8.253 -12.944 5.181 1.00 67.75 87 LYS A N 1
ATOM 692 C CA . LYS A 1 87 ? -9.533 -13.254 5.839 1.00 67.75 87 LYS A CA 1
ATOM 693 C C . LYS A 1 87 ? -9.320 -14.168 7.039 1.00 67.75 87 LYS A C 1
ATOM 695 O O . LYS A 1 87 ? -9.871 -13.870 8.091 1.00 67.75 87 LYS A O 1
ATOM 700 N N . ARG A 1 88 ? -8.488 -15.209 6.928 1.00 71.50 88 ARG A N 1
ATOM 701 C CA . ARG A 1 88 ? -8.121 -16.092 8.048 1.00 71.50 88 ARG A CA 1
ATOM 702 C C . ARG A 1 88 ? -7.416 -15.321 9.154 1.00 71.50 88 ARG A C 1
ATOM 704 O O . ARG A 1 88 ? -7.845 -15.408 10.292 1.00 71.50 88 ARG A O 1
ATOM 711 N N . TRP A 1 89 ? -6.433 -14.489 8.825 1.00 66.94 89 TRP A N 1
ATOM 712 C CA . TRP A 1 89 ? -5.726 -13.648 9.793 1.00 66.94 89 TRP A CA 1
ATOM 713 C C . TRP A 1 89 ? -6.653 -12.635 10.476 1.00 66.94 89 TRP A C 1
ATOM 715 O O . TRP A 1 89 ? -6.552 -12.419 11.683 1.00 66.94 89 TRP A O 1
ATOM 725 N N . ARG A 1 90 ? -7.586 -12.020 9.737 1.00 68.31 90 ARG A N 1
ATOM 726 C CA . ARG A 1 90 ? -8.598 -11.110 10.301 1.00 68.31 90 ARG A CA 1
ATOM 727 C C . ARG A 1 90 ? -9.606 -11.856 11.171 1.00 68.31 90 ARG A C 1
ATOM 729 O O . ARG A 1 90 ? -9.911 -11.379 12.260 1.00 68.31 90 ARG A O 1
ATOM 736 N N . ALA A 1 91 ? -10.084 -13.012 10.717 1.00 75.75 91 ALA A N 1
ATOM 737 C CA . ALA A 1 91 ? -10.999 -13.870 11.458 1.00 75.75 91 ALA A CA 1
ATOM 738 C C . ALA A 1 91 ? -10.345 -14.358 12.753 1.00 75.75 91 ALA A C 1
ATOM 740 O O . ALA A 1 91 ? -10.926 -14.192 13.816 1.00 75.75 91 ALA A O 1
ATOM 741 N N . GLU A 1 92 ? -9.105 -14.834 12.690 1.00 77.00 92 GLU A N 1
ATOM 742 C CA . GLU A 1 92 ? -8.317 -15.275 13.839 1.00 77.00 92 GLU A CA 1
ATOM 743 C C . GLU A 1 92 ? -8.049 -14.125 14.816 1.00 77.00 92 GLU A C 1
ATOM 745 O O . GLU A 1 92 ? -8.271 -14.266 16.016 1.00 77.00 92 GLU A O 1
ATOM 750 N N . LYS A 1 93 ? -7.688 -12.932 14.322 1.00 71.69 93 LYS A N 1
ATOM 751 C CA . LYS A 1 93 ? -7.547 -11.741 15.176 1.00 71.69 93 LYS A CA 1
ATOM 752 C C . LYS A 1 93 ? -8.864 -11.299 15.806 1.00 71.69 93 LYS A C 1
ATOM 754 O O . LYS A 1 93 ? -8.854 -10.845 16.949 1.00 71.69 93 LYS A O 1
ATOM 759 N N . SER A 1 94 ? -9.981 -11.414 15.091 1.00 70.94 94 SER A N 1
ATOM 760 C CA . SER A 1 94 ? -11.303 -11.092 15.634 1.00 70.94 94 SER A CA 1
ATOM 761 C C . SER A 1 94 ? -11.765 -12.131 16.658 1.00 70.94 94 SER A C 1
ATOM 763 O O . SER A 1 94 ? -12.244 -11.749 17.719 1.00 70.94 94 SER A O 1
ATOM 765 N N . ALA A 1 95 ? -11.526 -13.418 16.403 1.00 77.62 95 ALA A N 1
ATOM 766 C CA . ALA A 1 95 ? -11.850 -14.519 17.300 1.00 77.62 95 ALA A CA 1
ATOM 767 C C . ALA A 1 95 ? -11.017 -14.451 18.583 1.00 77.62 95 ALA A C 1
ATOM 769 O O . ALA A 1 95 ? -11.556 -14.642 19.666 1.00 77.62 95 ALA A O 1
ATOM 770 N N . GLU A 1 96 ? -9.737 -14.088 18.491 1.00 78.94 96 GLU A N 1
ATOM 771 C CA . GLU A 1 96 ? -8.888 -13.882 19.666 1.00 78.94 96 GLU A CA 1
ATOM 772 C C . GLU A 1 96 ? -9.370 -12.695 20.514 1.00 78.94 96 GLU A C 1
ATOM 774 O O . GLU A 1 96 ? -9.410 -12.780 21.742 1.00 78.94 96 GLU A O 1
ATOM 779 N N . LYS A 1 97 ? -9.797 -11.595 19.874 1.00 67.25 97 LYS A N 1
ATOM 780 C CA . LYS A 1 97 ? -10.413 -10.458 20.578 1.00 67.25 97 LYS A CA 1
ATOM 781 C C . LYS A 1 97 ? -11.728 -10.861 21.259 1.00 67.25 97 LYS A C 1
ATOM 783 O O . LYS A 1 97 ? -11.951 -10.459 22.398 1.00 67.25 97 LYS A O 1
ATOM 788 N N . ILE A 1 98 ? -12.563 -11.662 20.593 1.00 70.94 98 ILE A N 1
ATOM 789 C CA . ILE A 1 98 ? -13.826 -12.178 21.145 1.00 70.94 98 ILE A CA 1
ATOM 790 C C . ILE A 1 98 ? -13.550 -13.111 22.330 1.00 70.94 98 ILE A C 1
ATOM 792 O O . ILE A 1 98 ? -14.104 -12.902 23.404 1.00 70.94 98 ILE A O 1
ATOM 796 N N . ARG A 1 99 ? -12.627 -14.068 22.189 1.00 81.00 99 ARG A N 1
ATOM 797 C CA . ARG A 1 99 ? -12.258 -15.018 23.249 1.00 81.00 99 ARG A CA 1
ATOM 798 C C . ARG A 1 99 ? -11.736 -14.306 24.495 1.00 81.00 99 ARG A C 1
ATOM 800 O O . ARG A 1 99 ? -12.134 -14.630 25.609 1.00 81.00 99 ARG A O 1
ATOM 807 N N . ARG A 1 100 ? -10.881 -13.296 24.308 1.00 76.69 100 ARG A N 1
ATOM 808 C CA . ARG A 1 100 ? -10.370 -12.471 25.409 1.00 76.69 100 ARG A CA 1
ATOM 809 C C . ARG A 1 100 ? -11.490 -11.689 26.111 1.00 76.69 100 ARG A C 1
ATOM 811 O O . ARG A 1 100 ? -11.444 -11.545 27.329 1.00 76.69 100 ARG A O 1
ATOM 818 N N . ARG A 1 101 ? -12.496 -11.215 25.364 1.00 69.56 101 ARG A N 1
ATOM 819 C CA . ARG A 1 101 ? -13.676 -10.527 25.913 1.00 69.56 101 ARG A CA 1
ATOM 820 C C . ARG A 1 101 ? -14.546 -11.466 26.741 1.00 69.56 101 ARG A C 1
ATOM 822 O O . ARG A 1 101 ? -14.900 -11.119 27.860 1.00 69.56 101 ARG A O 1
ATOM 829 N N . GLU A 1 102 ? -14.851 -12.651 26.217 1.00 72.62 102 GLU A N 1
ATOM 830 C CA . GLU A 1 102 ? -15.655 -13.655 26.924 1.00 72.62 102 GLU A CA 1
ATOM 831 C C . GLU A 1 102 ? -14.992 -14.082 28.239 1.00 72.62 102 GLU A C 1
ATOM 833 O O . GLU A 1 102 ? -15.660 -14.235 29.261 1.00 72.62 102 GLU A O 1
ATOM 838 N N . GLU A 1 103 ? -13.667 -14.230 28.253 1.00 76.12 103 GLU A N 1
ATOM 839 C CA . GLU A 1 103 ? -12.924 -14.563 29.468 1.00 76.12 103 GLU A CA 1
ATOM 840 C C . GLU A 1 103 ? -12.963 -13.425 30.504 1.00 76.12 103 GLU A C 1
ATOM 842 O O . GLU A 1 103 ? -13.136 -13.669 31.701 1.00 76.12 103 GLU A O 1
ATOM 847 N N . GLU A 1 104 ? -12.865 -12.172 30.060 1.00 70.50 104 GLU A N 1
ATOM 848 C CA . GLU A 1 104 ? -12.959 -10.997 30.928 1.00 70.50 104 GLU A CA 1
ATOM 849 C C . GLU A 1 104 ? -14.381 -10.800 31.484 1.00 70.50 104 GLU A C 1
ATOM 851 O O . GLU A 1 104 ? -14.544 -10.619 32.694 1.00 70.50 104 GLU A O 1
ATOM 856 N N . GLU A 1 105 ? -15.415 -10.950 30.651 1.00 70.31 105 GLU A N 1
ATOM 857 C CA . GLU A 1 105 ? -16.822 -10.923 31.071 1.00 70.31 105 GLU A CA 1
ATOM 858 C C . GLU A 1 105 ? -17.136 -12.030 32.080 1.00 70.31 105 GLU A C 1
ATOM 860 O O . GLU A 1 105 ? -17.776 -11.772 33.104 1.00 70.31 105 GLU A O 1
ATOM 865 N N . ARG A 1 106 ? -16.624 -13.249 31.859 1.00 72.69 1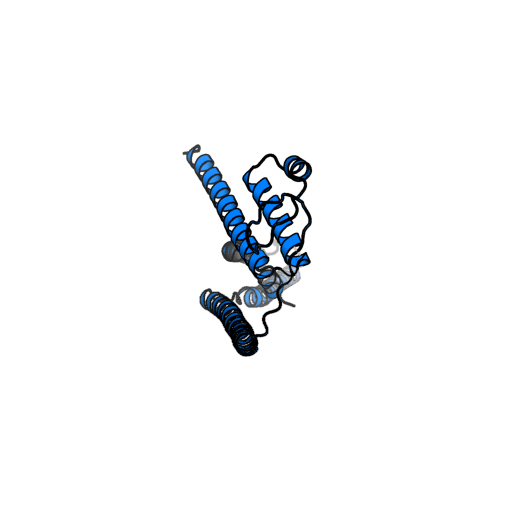06 ARG A N 1
ATOM 866 C CA . ARG A 1 106 ? -16.766 -14.350 32.819 1.00 72.69 106 ARG A CA 1
ATOM 867 C C . ARG A 1 106 ? -16.108 -14.025 34.156 1.00 72.69 106 ARG A C 1
ATOM 869 O O . ARG A 1 106 ? -16.734 -14.225 35.194 1.00 72.69 106 ARG A O 1
ATOM 876 N N . ARG A 1 107 ? -14.891 -13.471 34.157 1.00 72.00 107 ARG A N 1
ATOM 877 C CA . ARG A 1 107 ? -14.186 -13.076 35.393 1.00 72.00 107 ARG A CA 1
ATOM 878 C C . ARG A 1 107 ? -14.912 -11.967 36.153 1.00 72.00 107 ARG A C 1
ATOM 880 O O . ARG A 1 107 ? -14.949 -11.994 37.385 1.00 72.00 107 ARG A O 1
ATOM 887 N N . VAL A 1 108 ? -15.481 -10.992 35.446 1.00 70.38 108 VAL A N 1
ATOM 888 C CA . VAL A 1 108 ? -16.268 -9.908 36.050 1.00 70.38 108 VAL A CA 1
ATOM 889 C C . VAL A 1 108 ? -17.591 -10.438 36.606 1.00 70.38 108 VAL A C 1
ATOM 891 O O . VAL A 1 108 ? -17.972 -10.054 37.713 1.00 70.38 108 VAL A O 1
ATOM 894 N N . ASN A 1 109 ? -18.271 -11.343 35.896 1.00 70.38 109 ASN A N 1
ATOM 895 C CA . ASN A 1 109 ? -19.532 -11.916 36.362 1.00 70.38 109 ASN A CA 1
ATOM 896 C C . ASN A 1 109 ? -19.340 -12.789 37.612 1.00 70.38 109 ASN A C 1
ATOM 898 O O . ASN A 1 109 ? -20.089 -12.627 38.571 1.00 70.38 109 ASN A O 1
ATOM 902 N N . THR A 1 110 ? -18.286 -13.612 37.661 1.00 67.94 110 THR A N 1
ATOM 903 C CA . THR A 1 110 ? -17.937 -14.403 38.855 1.00 67.94 110 THR A CA 1
ATOM 904 C C . THR A 1 110 ? -17.669 -13.508 40.068 1.00 67.94 110 THR A C 1
ATOM 906 O O . THR A 1 110 ? -18.261 -13.717 41.123 1.00 67.94 110 THR A O 1
ATOM 909 N N . LYS A 1 111 ? -16.894 -12.424 39.911 1.00 64.50 111 LYS A N 1
ATOM 910 C CA . LYS A 1 111 ? -16.700 -11.433 40.989 1.00 64.50 111 LYS A CA 1
ATOM 911 C C . LYS A 1 111 ? -18.004 -10.751 41.416 1.00 64.50 111 LYS A C 1
ATOM 913 O O . LYS A 1 111 ? -18.178 -10.413 42.583 1.00 64.50 111 LYS A O 1
ATOM 918 N N . ARG A 1 112 ? -18.925 -10.504 40.481 1.00 59.56 112 ARG A N 1
ATOM 919 C CA . ARG A 1 112 ? -20.214 -9.856 40.766 1.00 59.56 112 ARG A CA 1
ATOM 920 C C . ARG A 1 112 ? -21.185 -10.789 41.493 1.00 59.56 112 ARG A C 1
ATOM 922 O O . ARG A 1 112 ? -21.983 -10.306 42.295 1.00 59.56 112 ARG A O 1
ATOM 929 N N . GLU A 1 113 ? -21.127 -12.089 41.223 1.00 57.66 113 GLU A N 1
ATOM 930 C CA . GLU A 1 113 ? -21.875 -13.112 41.960 1.00 57.66 113 GLU A CA 1
ATOM 931 C C . GLU A 1 113 ? -21.311 -13.313 43.371 1.00 57.66 113 GLU A C 1
ATOM 933 O O . GLU A 1 113 ? -22.090 -13.335 44.324 1.00 57.66 113 GLU A O 1
ATOM 938 N N . GLU A 1 114 ? -19.985 -13.312 43.540 1.00 55.84 114 GLU A N 1
ATOM 939 C CA . GLU A 1 114 ? -19.335 -13.360 44.860 1.00 55.84 114 GLU A CA 1
ATOM 940 C C . GLU A 1 114 ? -19.724 -12.162 45.748 1.00 55.84 114 GLU A C 1
ATOM 942 O O . GLU A 1 114 ? -20.079 -12.339 46.912 1.00 55.84 114 GLU A O 1
ATOM 947 N N . VAL A 1 115 ? -19.766 -10.945 45.192 1.00 54.75 115 VAL A N 1
ATOM 948 C CA . VAL A 1 115 ? -20.166 -9.727 45.930 1.00 54.75 115 VAL A CA 1
ATOM 949 C C . VAL A 1 115 ? -21.663 -9.707 46.282 1.00 54.75 115 VAL A C 1
ATOM 951 O O . VAL A 1 115 ? -22.061 -9.072 47.258 1.00 54.75 115 VAL A O 1
ATOM 954 N N . LYS A 1 116 ? -22.521 -10.410 45.528 1.00 53.69 116 LYS A N 1
ATOM 955 C CA . LYS A 1 116 ? -23.961 -10.522 45.836 1.00 53.69 116 LYS A CA 1
ATOM 956 C C . LYS A 1 116 ? -24.260 -11.495 46.981 1.00 53.69 116 LYS A C 1
ATOM 958 O O . LYS A 1 116 ? -25.302 -11.353 47.617 1.00 53.69 116 LYS A O 1
ATOM 963 N N . LEU A 1 117 ? -23.373 -12.453 47.251 1.00 51.16 117 LEU A N 1
ATOM 964 C CA . LEU A 1 117 ? -23.529 -13.442 48.325 1.00 51.16 117 LEU A CA 1
ATOM 965 C C . LEU A 1 117 ? -23.070 -12.909 49.698 1.00 51.16 117 LEU A C 1
ATOM 967 O O . LEU A 1 117 ? -23.483 -13.439 50.726 1.00 51.16 117 LEU A O 1
ATOM 971 N N . THR A 1 118 ? -22.296 -11.818 49.739 1.00 45.91 118 THR A N 1
ATOM 972 C CA . THR A 1 118 ? -21.845 -11.140 50.969 1.00 45.91 118 THR A CA 1
ATOM 973 C C . THR A 1 118 ? -22.618 -9.833 51.201 1.00 45.91 118 THR A C 1
ATOM 975 O O . THR A 1 118 ? -22.058 -8.736 51.184 1.00 45.91 118 THR A O 1
ATOM 978 N N . GLY A 1 119 ? -23.941 -9.911 51.342 1.00 38.22 119 GLY A N 1
ATOM 979 C CA . GLY A 1 119 ? -24.785 -8.735 51.567 1.00 38.22 119 GLY A CA 1
ATOM 980 C C . GLY A 1 119 ? -24.616 -8.139 52.970 1.00 38.22 119 GLY A C 1
ATOM 981 O O . GLY A 1 119 ? -25.011 -8.759 53.951 1.00 38.22 119 GLY A O 1
ATOM 982 N N . SER A 1 120 ? -24.110 -6.905 53.066 1.00 33.97 120 SER A N 1
ATOM 983 C CA . SER A 1 120 ? -24.293 -6.034 54.237 1.00 33.97 120 SER A CA 1
ATOM 984 C C . SER A 1 120 ? -24.990 -4.740 53.794 1.00 33.97 120 SER A C 1
ATOM 986 O O . SER A 1 120 ? -24.463 -4.047 52.918 1.00 33.97 120 SER A O 1
ATOM 988 N N . PRO A 1 121 ? -26.183 -4.402 54.324 1.00 44.78 121 PRO A N 1
ATOM 989 C CA . PRO A 1 121 ? -26.887 -3.184 53.960 1.00 44.78 121 PRO A CA 1
ATOM 990 C C . PRO A 1 121 ? -26.514 -2.065 54.935 1.00 44.78 121 PRO A C 1
ATOM 992 O O . PRO A 1 121 ? -26.908 -2.103 56.098 1.00 44.78 121 PRO A O 1
ATOM 995 N N . SER A 1 122 ? -25.819 -1.029 54.465 1.00 33.59 122 SER A N 1
ATOM 996 C CA . SER A 1 122 ? -25.694 0.212 55.234 1.00 33.59 122 SER A CA 1
ATOM 997 C C . SER A 1 122 ? -26.363 1.364 54.500 1.00 33.59 122 SER A C 1
ATOM 999 O O . SER A 1 122 ? -25.963 1.764 53.406 1.00 33.59 122 SER A O 1
ATOM 1001 N N . LYS A 1 123 ? -27.437 1.855 55.121 1.00 46.12 123 LYS A N 1
ATOM 1002 C CA . LYS A 1 123 ? -28.089 3.125 54.819 1.00 46.12 123 LYS A CA 1
ATOM 1003 C C . LYS A 1 123 ? -27.210 4.249 55.356 1.00 46.12 123 LYS A C 1
ATOM 1005 O O . LYS A 1 123 ? -26.907 4.220 56.540 1.00 46.12 123 LYS A O 1
ATOM 1010 N N . THR A 1 124 ? -26.989 5.293 54.571 1.00 33.03 124 THR A N 1
ATOM 1011 C CA . THR A 1 124 ? -27.029 6.672 55.076 1.00 33.03 124 THR A CA 1
ATOM 1012 C C . THR A 1 124 ? -27.451 7.611 53.952 1.00 33.03 124 THR A C 1
ATOM 1014 O O . THR A 1 124 ? -26.899 7.613 52.853 1.00 33.03 124 THR A O 1
ATOM 1017 N N . ALA A 1 125 ? -28.501 8.373 54.241 1.00 34.19 125 ALA A N 1
ATOM 1018 C CA . ALA A 1 125 ? -28.812 9.620 53.572 1.00 34.19 125 ALA A CA 1
ATOM 1019 C C . ALA A 1 125 ? -27.800 10.681 54.031 1.00 34.19 125 ALA A C 1
ATOM 1021 O O . ALA A 1 125 ? -27.411 10.673 55.194 1.00 34.19 125 ALA A O 1
ATOM 1022 N N . ASP A 1 126 ? -27.345 11.552 53.133 1.00 34.00 126 ASP A N 1
ATOM 1023 C CA . ASP A 1 126 ? -27.797 12.948 53.088 1.00 34.00 126 ASP A CA 1
ATOM 1024 C C . ASP A 1 126 ? -27.059 13.743 51.995 1.00 34.00 126 ASP A C 1
ATOM 1026 O O . ASP A 1 126 ? -25.853 13.604 51.837 1.00 34.00 126 ASP A O 1
ATOM 1030 N N . THR A 1 127 ? -27.857 14.511 51.231 1.00 38.44 127 THR A N 1
ATOM 1031 C CA . THR A 1 127 ? -27.695 15.917 50.777 1.00 38.44 127 THR A CA 1
ATOM 1032 C C . THR A 1 127 ? -26.287 16.330 50.280 1.00 38.44 127 THR A C 1
ATOM 1034 O O . THR A 1 127 ? -25.322 16.095 50.972 1.00 38.44 127 THR A O 1
ATOM 1037 N N . TYR A 1 128 ? -26.045 16.855 49.059 1.00 33.03 128 TYR A N 1
ATOM 1038 C CA . TYR A 1 128 ? -26.290 18.241 48.607 1.00 33.03 128 TYR A CA 1
ATOM 1039 C C . TYR A 1 128 ? -26.391 18.377 47.064 1.00 33.03 128 TYR A C 1
ATOM 1041 O O . TYR A 1 128 ? -25.710 17.700 46.299 1.00 33.03 128 TYR A O 1
ATOM 1049 N N . LYS A 1 129 ? -27.252 19.317 46.647 1.00 38.53 129 LYS A N 1
ATOM 1050 C CA . LYS A 1 129 ? -27.456 19.959 45.328 1.00 38.53 129 LYS A CA 1
ATOM 1051 C C . LYS A 1 129 ? -26.303 19.900 44.303 1.00 38.53 129 LYS A C 1
ATOM 1053 O O . LYS A 1 129 ? -25.257 20.487 44.535 1.00 38.53 129 LYS A O 1
ATOM 1058 N N . ALA A 1 130 ? -26.625 19.464 43.081 1.00 35.88 130 ALA A N 1
ATOM 1059 C CA . ALA A 1 130 ? -26.655 20.312 41.876 1.00 35.88 130 ALA A CA 1
ATOM 1060 C C . ALA A 1 130 ? -27.269 19.524 40.705 1.00 35.88 130 ALA A C 1
ATOM 1062 O O . ALA A 1 130 ? -26.987 18.343 40.517 1.00 35.88 130 ALA A O 1
ATOM 1063 N N . LYS A 1 131 ? -28.147 20.177 39.939 1.00 43.50 131 LYS A N 1
ATOM 1064 C CA . LYS A 1 131 ? -28.760 19.637 38.723 1.00 43.50 131 LYS A CA 1
ATOM 1065 C C . LYS A 1 131 ? -27.671 19.354 37.682 1.00 43.50 131 LYS A C 1
ATOM 1067 O O . LYS A 1 131 ? -27.154 20.280 37.074 1.00 43.50 131 LYS A O 1
ATOM 1072 N N . SER A 1 132 ? -27.383 18.082 37.456 1.00 41.53 132 SER A N 1
ATOM 1073 C CA . SER A 1 132 ? -27.024 17.571 36.140 1.00 41.53 132 SER A CA 1
ATOM 1074 C C . SER A 1 132 ? -27.792 16.271 35.986 1.00 41.53 132 SER A C 1
ATOM 1076 O O . SER A 1 132 ? -27.796 15.427 36.887 1.00 41.53 132 SER A O 1
ATOM 1078 N N . GLU A 1 133 ? -28.577 16.198 34.923 1.00 44.66 133 GLU A N 1
ATOM 1079 C CA . GLU A 1 133 ? -29.473 15.093 34.634 1.00 44.66 133 GLU A CA 1
ATOM 1080 C C . GLU A 1 133 ? -28.690 13.784 34.699 1.00 44.66 133 GLU A C 1
ATOM 1082 O O . GLU A 1 133 ? -27.684 13.589 34.019 1.00 44.66 133 GLU A O 1
ATOM 1087 N N . LYS A 1 134 ? -29.140 12.896 35.588 1.00 45.25 134 LYS A N 1
ATOM 1088 C CA . LYS A 1 134 ? -28.627 11.538 35.726 1.00 45.25 134 LYS A CA 1
ATOM 1089 C C . LYS A 1 134 ? -28.989 10.755 34.465 1.00 45.25 134 LYS A C 1
ATOM 1091 O O . LYS A 1 134 ? -29.920 9.956 34.477 1.00 45.25 134 LYS A O 1
ATOM 1096 N N . VAL A 1 135 ? -28.231 10.958 33.395 1.00 45.03 135 VAL A N 1
ATOM 1097 C CA . VAL A 1 135 ? -28.060 9.944 32.360 1.00 45.03 135 VAL A CA 1
ATOM 1098 C C . VAL A 1 135 ? -27.275 8.823 33.035 1.00 45.03 135 VAL A C 1
ATOM 1100 O O . VAL A 1 135 ? -26.155 9.009 33.511 1.00 45.03 135 VAL A O 1
ATOM 1103 N N . GLY A 1 136 ? -27.943 7.695 33.254 1.00 43.19 136 GLY A N 1
ATOM 1104 C CA . GLY A 1 136 ? -27.435 6.623 34.096 1.00 43.19 136 GLY A CA 1
ATOM 1105 C C . GLY A 1 136 ? -26.079 6.116 33.622 1.00 43.19 136 GLY A C 1
ATOM 1106 O O . GLY A 1 136 ? -25.960 5.713 32.480 1.00 43.19 136 GLY A O 1
ATOM 1107 N N . LYS A 1 137 ? -25.083 6.101 34.517 1.00 54.97 137 LYS A N 1
ATOM 1108 C CA . LYS A 1 137 ? -23.895 5.221 34.479 1.00 54.97 137 LYS A CA 1
ATOM 1109 C C . LYS A 1 137 ? -23.241 5.013 33.095 1.00 54.97 137 LYS A C 1
ATOM 1111 O O . LYS A 1 137 ? -22.723 3.937 32.831 1.00 54.97 137 LYS A O 1
ATOM 1116 N N . GLY A 1 138 ? -23.240 6.037 32.248 1.00 61.06 138 GLY A N 1
ATOM 1117 C CA . GLY A 1 138 ? -22.585 6.050 30.943 1.00 61.06 138 GLY A CA 1
ATOM 1118 C C . GLY A 1 138 ? -21.451 7.062 30.952 1.00 61.06 138 GLY A C 1
ATOM 1119 O O . GLY A 1 138 ? -21.534 8.083 31.638 1.00 61.06 138 GLY A O 1
ATOM 1120 N N . TRP A 1 139 ? -20.367 6.770 30.240 1.00 78.38 139 TRP A N 1
ATOM 1121 C CA . TRP A 1 139 ? -19.336 7.767 29.997 1.00 78.38 139 TRP A CA 1
ATOM 1122 C C . TRP A 1 139 ? -19.904 8.885 29.117 1.00 78.38 139 TRP A C 1
ATOM 1124 O O . TRP A 1 139 ? -20.508 8.628 28.077 1.00 78.38 139 TRP A O 1
ATOM 1134 N N . THR A 1 140 ? -19.723 10.128 29.551 1.00 74.94 140 THR A N 1
ATOM 1135 C CA . THR A 1 140 ? -20.078 11.317 28.777 1.00 74.94 140 THR A CA 1
ATOM 1136 C C . THR A 1 140 ? -18.788 12.025 28.378 1.00 74.94 140 THR A C 1
ATOM 1138 O O . THR A 1 140 ? -18.018 12.378 29.278 1.00 74.94 140 THR A O 1
ATOM 1141 N N . PRO A 1 141 ? -18.529 12.247 27.082 1.00 76.56 141 PRO A N 1
ATOM 1142 C CA . PRO A 1 141 ? -17.370 13.016 26.667 1.00 76.56 141 PRO A CA 1
ATOM 1143 C C . PRO A 1 141 ? -17.465 14.457 27.173 1.00 76.56 141 PRO A C 1
ATOM 1145 O O . PRO A 1 141 ? -18.543 15.058 27.205 1.00 76.56 141 PRO A O 1
ATOM 1148 N N . THR A 1 142 ? -16.321 15.038 27.513 1.00 75.31 142 THR A N 1
ATOM 1149 C CA . THR A 1 142 ? -16.187 16.487 27.649 1.00 75.31 142 THR A CA 1
ATOM 1150 C C . THR A 1 142 ? -16.417 17.095 26.269 1.00 75.31 142 THR A C 1
ATOM 1152 O O . THR A 1 142 ? -15.826 16.636 25.286 1.00 75.31 142 THR A O 1
ATOM 1155 N N . LEU A 1 143 ? -17.287 18.107 26.163 1.00 64.38 143 LEU A N 1
ATOM 1156 C CA . LEU A 1 143 ? -17.506 18.796 24.891 1.00 64.38 143 LEU A CA 1
ATOM 1157 C C . LEU A 1 143 ? -16.156 19.285 24.348 1.00 64.38 143 LEU A C 1
ATOM 1159 O O . LEU A 1 143 ? -15.528 20.165 24.927 1.00 64.38 143 LEU A O 1
ATOM 1163 N N . THR A 1 144 ? -15.719 18.696 23.236 1.00 61.81 144 THR A N 1
ATOM 1164 C CA . THR A 1 144 ? -14.657 19.248 22.396 1.00 61.81 144 THR A CA 1
ATOM 1165 C C . THR A 1 144 ? -15.116 20.634 21.950 1.00 61.81 144 THR A C 1
ATOM 1167 O O . THR A 1 144 ? -16.276 20.765 21.552 1.00 61.81 144 THR A O 1
ATOM 1170 N N . ASP A 1 145 ? -14.253 21.653 22.017 1.00 62.72 145 ASP A N 1
ATOM 1171 C CA . ASP A 1 145 ? -14.585 23.022 21.602 1.00 62.72 145 ASP A CA 1
ATOM 1172 C C . ASP A 1 145 ? -15.129 23.030 20.164 1.00 62.72 145 ASP A C 1
ATOM 1174 O O . ASP A 1 145 ? -14.386 23.038 19.187 1.00 62.72 145 ASP A O 1
ATOM 1178 N N . GLN A 1 146 ? -16.455 23.019 20.002 1.00 56.97 146 GLN A N 1
ATOM 1179 C CA . GLN A 1 146 ? -17.080 22.926 18.678 1.00 56.97 146 GLN A CA 1
ATOM 1180 C C . GLN A 1 146 ? -16.730 24.128 17.791 1.00 56.97 146 GLN A C 1
ATOM 1182 O O . GLN A 1 146 ? -16.761 24.017 16.568 1.00 56.97 146 GLN A O 1
ATOM 1187 N N . ALA A 1 147 ? -16.369 25.260 18.402 1.00 54.41 147 ALA A N 1
ATOM 1188 C CA . ALA A 1 147 ? -15.880 26.441 17.706 1.00 54.41 147 ALA A CA 1
ATOM 1189 C C . ALA A 1 147 ? -14.523 26.202 17.020 1.00 54.41 147 ALA A C 1
ATOM 1191 O O . ALA A 1 147 ? -14.330 26.668 15.900 1.00 54.41 147 ALA A O 1
ATOM 1192 N N . SER A 1 148 ? -13.610 25.440 17.637 1.00 59.03 148 SER A N 1
ATOM 1193 C CA . SER A 1 148 ? -12.319 25.104 17.020 1.00 59.03 148 SER A CA 1
ATOM 1194 C C . SER A 1 148 ? -12.478 24.036 15.938 1.00 59.03 148 SER A C 1
ATOM 1196 O O . SER A 1 148 ? -11.842 24.127 14.894 1.00 59.03 148 SER A O 1
ATOM 1198 N N . VAL A 1 149 ? -13.398 23.082 16.123 1.00 57.69 149 VAL A N 1
ATOM 1199 C CA . VAL A 1 149 ? -13.682 22.038 15.124 1.00 57.69 149 VAL A CA 1
ATOM 1200 C C . VAL A 1 149 ? -14.387 22.597 13.881 1.00 57.69 149 VAL A C 1
ATOM 1202 O O . VAL A 1 149 ? -14.069 22.173 12.773 1.00 57.69 149 VAL A O 1
ATOM 1205 N N . LYS A 1 150 ? -15.287 23.581 14.034 1.00 57.34 150 LYS A N 1
ATOM 1206 C CA . LYS A 1 150 ? -15.899 24.301 12.899 1.00 57.34 150 LYS A CA 1
ATOM 1207 C C . LYS A 1 150 ? -14.900 25.145 12.106 1.00 57.34 150 LYS A C 1
ATOM 1209 O O . LYS A 1 150 ? -15.071 25.294 10.907 1.00 57.34 150 LYS A O 1
ATOM 1214 N N . ALA A 1 151 ? -13.862 25.686 12.745 1.00 58.06 151 ALA A N 1
ATOM 1215 C CA . ALA A 1 151 ? -12.849 26.482 12.050 1.00 58.06 151 ALA A CA 1
ATOM 1216 C C . ALA A 1 151 ? -11.928 25.644 11.138 1.00 58.06 151 ALA A C 1
ATOM 1218 O O . ALA A 1 151 ? -11.222 26.205 10.305 1.00 58.06 151 ALA A O 1
ATOM 1219 N N . LEU A 1 152 ? -11.906 24.314 11.303 1.00 60.81 152 LEU A N 1
ATOM 1220 C CA . LEU A 1 152 ? -11.002 23.417 10.577 1.00 60.81 152 LEU A CA 1
ATOM 1221 C C . LEU A 1 152 ? -11.556 22.941 9.227 1.00 60.81 152 LEU A C 1
ATOM 1223 O O . LEU A 1 152 ? -10.774 22.511 8.380 1.00 60.81 152 LEU A O 1
ATOM 1227 N N . THR A 1 153 ? -12.876 22.953 9.025 1.00 68.88 153 THR A N 1
ATOM 1228 C CA . THR A 1 153 ? -13.504 22.428 7.804 1.00 68.88 153 THR A CA 1
ATOM 1229 C C . THR A 1 153 ? -14.975 22.839 7.699 1.00 68.88 153 THR A C 1
ATOM 1231 O O . THR A 1 153 ? -15.708 22.760 8.683 1.00 68.88 153 THR A O 1
ATOM 1234 N N . ASP A 1 154 ? -15.407 23.221 6.493 1.00 74.25 154 ASP A N 1
ATOM 1235 C CA . ASP A 1 154 ? -16.813 23.520 6.175 1.00 74.25 154 ASP A CA 1
ATOM 1236 C C . ASP A 1 154 ? -17.644 22.255 5.864 1.00 74.25 154 ASP A C 1
ATOM 1238 O O . ASP A 1 154 ? -18.866 22.333 5.727 1.00 74.25 154 ASP A O 1
ATOM 1242 N N . ASP A 1 155 ? -17.014 21.078 5.749 1.00 83.50 155 ASP A N 1
ATOM 1243 C CA . ASP A 1 155 ? -17.713 19.824 5.450 1.00 83.50 155 ASP A CA 1
ATOM 1244 C C . ASP A 1 155 ? -18.309 19.212 6.736 1.00 83.50 155 ASP A C 1
ATOM 1246 O O . ASP A 1 155 ? -17.556 18.820 7.639 1.00 83.50 155 ASP A O 1
ATOM 1250 N N . PRO A 1 156 ? -19.647 19.058 6.829 1.00 86.44 156 PRO A N 1
ATOM 1251 C CA . PRO A 1 156 ? -20.296 18.484 8.006 1.00 86.44 156 PRO A CA 1
ATOM 1252 C C . PRO A 1 156 ? -19.844 17.047 8.308 1.00 86.44 156 PRO A C 1
ATOM 1254 O O . PRO A 1 156 ? -19.844 16.638 9.471 1.00 86.44 156 PRO A O 1
ATOM 1257 N N . LEU A 1 157 ? -19.435 16.269 7.297 1.00 86.75 157 LEU A N 1
ATOM 1258 C CA . LEU A 1 157 ? -18.953 14.903 7.501 1.00 86.75 157 LEU A CA 1
ATOM 1259 C C . LEU A 1 157 ? -17.548 14.890 8.115 1.00 86.75 157 LEU A C 1
ATOM 1261 O O . LEU A 1 157 ? -17.297 14.145 9.064 1.00 86.75 157 LEU A O 1
ATOM 1265 N N . LEU A 1 158 ? -16.646 15.749 7.632 1.00 85.25 158 LEU A N 1
ATOM 1266 C CA . LEU A 1 158 ? -15.321 15.924 8.236 1.00 85.25 158 LEU A CA 1
ATOM 1267 C C . LEU A 1 158 ? -15.420 16.500 9.651 1.00 85.25 158 LEU A C 1
ATOM 1269 O O . LEU A 1 158 ? -14.684 16.072 10.543 1.00 85.25 158 LEU A O 1
ATOM 1273 N N . GLN A 1 159 ? -16.368 17.409 9.888 1.00 86.56 159 GLN A N 1
ATOM 1274 C CA . GLN A 1 159 ? -16.652 17.921 11.223 1.00 86.56 159 GLN A CA 1
ATOM 1275 C C . GLN A 1 159 ? -17.024 16.778 12.181 1.00 86.56 159 GLN A C 1
ATOM 1277 O O . GLN A 1 159 ? -16.469 16.687 13.277 1.00 86.56 159 GLN A O 1
ATOM 1282 N N . GLN A 1 160 ? -17.910 15.872 11.757 1.00 86.75 160 GLN A N 1
ATOM 1283 C CA . GLN A 1 160 ? -18.308 14.717 12.559 1.00 86.75 160 GLN A CA 1
ATOM 1284 C C . GLN A 1 160 ? -17.130 13.766 12.822 1.00 86.75 160 GLN A C 1
ATOM 1286 O O . GLN A 1 160 ? -16.946 13.329 13.957 1.00 86.75 160 GLN A O 1
ATOM 1291 N N . ILE A 1 161 ? -16.285 13.500 11.819 1.00 87.38 161 ILE A N 1
ATOM 1292 C CA . ILE A 1 161 ? -15.066 12.687 11.983 1.00 87.38 161 ILE A CA 1
ATOM 1293 C C . ILE A 1 161 ? -14.148 13.294 13.055 1.00 87.38 161 ILE A C 1
ATOM 1295 O O . ILE A 1 161 ? -13.664 12.580 13.937 1.00 87.38 161 ILE A O 1
ATOM 1299 N N . ASN A 1 162 ? -13.952 14.613 13.038 1.00 86.88 162 ASN A N 1
ATOM 1300 C CA . ASN A 1 162 ? -13.124 15.307 14.025 1.00 86.88 162 ASN A CA 1
ATOM 1301 C C . ASN A 1 162 ? -13.724 15.245 15.440 1.00 86.88 162 ASN A C 1
ATOM 1303 O O . ASN A 1 162 ? -12.996 15.020 16.409 1.00 86.88 162 ASN A O 1
ATOM 1307 N N . ILE A 1 163 ? -15.047 15.395 15.570 1.00 86.44 163 ILE A N 1
ATOM 1308 C CA . ILE A 1 163 ? -15.751 15.289 16.859 1.00 86.44 163 ILE A CA 1
ATOM 1309 C C . ILE A 1 163 ? -15.564 13.892 17.460 1.00 86.44 163 ILE A C 1
ATOM 1311 O O . ILE A 1 163 ? -15.137 13.769 18.611 1.00 86.44 163 ILE A O 1
ATOM 1315 N N . ILE A 1 164 ? -15.838 12.844 16.680 1.00 89.31 164 ILE A N 1
ATOM 1316 C CA . ILE A 1 164 ? -15.752 11.460 17.158 1.00 89.31 164 ILE A CA 1
ATOM 1317 C C . ILE A 1 164 ? -14.298 11.073 17.460 1.00 89.31 164 ILE A C 1
ATOM 1319 O O . ILE A 1 164 ? -14.047 10.401 18.458 1.00 89.31 164 ILE A O 1
ATOM 1323 N N . SER A 1 165 ? -13.328 11.575 16.689 1.00 87.12 165 SER A N 1
ATOM 1324 C CA . SER A 1 165 ? -11.896 11.399 16.979 1.00 87.12 165 SER A CA 1
ATOM 1325 C C . SER A 1 165 ? -11.498 12.029 18.318 1.00 87.12 165 SER A C 1
ATOM 1327 O O . SER A 1 165 ? -10.769 11.429 19.109 1.00 87.12 165 SER A O 1
ATOM 1329 N N . GLY A 1 166 ? -12.022 13.221 18.622 1.00 87.44 166 GLY A N 1
ATOM 1330 C CA . GLY A 1 166 ? -11.838 13.860 19.924 1.00 87.44 166 GLY A CA 1
ATOM 1331 C C . GLY A 1 166 ? -12.411 13.020 21.068 1.00 87.44 166 GLY A C 1
ATOM 1332 O O . GLY A 1 166 ? -11.749 12.829 22.088 1.00 87.44 166 GLY A O 1
ATOM 1333 N N . TYR A 1 167 ? -13.607 12.461 20.887 1.00 89.62 167 TYR A N 1
ATOM 1334 C CA . TYR A 1 167 ? -14.221 11.575 21.878 1.00 89.62 167 TYR A CA 1
ATOM 1335 C C . TYR A 1 167 ? -13.451 10.270 22.049 1.00 89.62 167 TYR A C 1
ATOM 1337 O O . TYR A 1 167 ? -13.285 9.821 23.180 1.00 89.62 167 TYR A O 1
ATOM 1345 N N . LEU A 1 168 ? -12.914 9.696 20.973 1.00 87.12 168 LEU A N 1
ATOM 1346 C CA . LEU A 1 168 ? -12.079 8.501 21.050 1.00 87.12 168 LEU A CA 1
ATOM 1347 C C . LEU A 1 168 ? -10.854 8.747 21.940 1.00 87.12 168 LEU A C 1
ATOM 1349 O O . LEU A 1 168 ? -10.593 7.968 22.857 1.00 87.12 168 LEU A O 1
ATOM 1353 N N . ASN A 1 169 ? -10.166 9.874 21.745 1.00 87.56 169 ASN A N 1
ATOM 1354 C CA . ASN A 1 169 ? -9.015 10.255 22.567 1.00 87.56 169 ASN A CA 1
ATOM 1355 C C . ASN A 1 169 ? -9.390 10.417 24.049 1.00 87.56 169 ASN A C 1
ATOM 1357 O O . ASN A 1 169 ? -8.651 9.988 24.939 1.00 87.56 169 ASN A O 1
ATOM 1361 N N . GLN A 1 170 ? -10.554 11.004 24.335 1.00 86.38 170 GLN A N 1
ATOM 1362 C CA . GLN A 1 170 ? -11.042 11.157 25.705 1.00 86.38 170 GLN A CA 1
ATOM 1363 C C . GLN A 1 170 ? -11.439 9.812 26.334 1.00 86.38 170 GLN A C 1
ATOM 1365 O O . GLN A 1 170 ? -11.144 9.578 27.509 1.00 86.38 170 GLN A O 1
ATOM 1370 N N . ALA A 1 171 ? -12.072 8.920 25.567 1.00 87.25 171 ALA A N 1
ATOM 1371 C CA . ALA A 1 171 ? -12.454 7.583 26.012 1.00 87.25 171 ALA A CA 1
ATOM 1372 C C . ALA A 1 171 ? -11.213 6.737 26.331 1.00 87.25 171 ALA A C 1
ATOM 1374 O O . ALA A 1 171 ? -11.137 6.129 27.399 1.00 87.25 171 ALA A O 1
ATOM 1375 N N . GLN A 1 172 ? -10.193 6.782 25.468 1.00 86.94 172 GLN A N 1
ATOM 1376 C CA . GLN A 1 172 ? -8.900 6.131 25.696 1.00 86.94 172 GLN A CA 1
ATOM 1377 C C . GLN A 1 172 ? -8.193 6.686 26.940 1.00 86.94 172 GLN A C 1
ATOM 1379 O O . GLN A 1 172 ? -7.751 5.917 27.793 1.00 86.94 172 GLN A O 1
ATOM 1384 N N . SER A 1 173 ? -8.163 8.014 27.095 1.00 84.44 173 SER A N 1
ATOM 1385 C CA . SER A 1 173 ? -7.570 8.683 28.266 1.00 84.44 173 SER A CA 1
ATOM 1386 C C . SER A 1 173 ? -8.306 8.355 29.570 1.00 84.44 173 SER A C 1
ATOM 1388 O O . SER A 1 173 ? -7.698 8.309 30.635 1.00 84.44 173 SER A O 1
ATOM 1390 N N . SER A 1 174 ? -9.611 8.086 29.487 1.00 84.12 174 SER A N 1
ATOM 1391 C CA . SER A 1 174 ? -10.463 7.705 30.621 1.00 84.12 174 SER A CA 1
ATOM 1392 C C . SER A 1 174 ? -10.524 6.188 30.856 1.00 84.12 174 SER A C 1
ATOM 1394 O O . SER A 1 174 ? -11.301 5.737 31.700 1.00 84.12 174 SER A O 1
ATOM 1396 N N . GLN A 1 175 ? -9.745 5.396 30.105 1.00 83.25 175 GLN A N 1
ATOM 1397 C CA . GLN A 1 175 ? -9.738 3.924 30.132 1.00 83.25 175 GLN A CA 1
ATOM 1398 C C . GLN A 1 175 ? -11.129 3.298 29.907 1.00 83.25 175 GLN A C 1
ATOM 1400 O O . GLN A 1 175 ? -11.470 2.251 30.462 1.00 83.25 175 GLN A O 1
ATOM 1405 N N . LYS A 1 176 ? -11.945 3.958 29.084 1.00 84.00 176 LYS A N 1
ATOM 1406 C CA . LYS A 1 176 ? -13.297 3.557 28.689 1.00 84.00 176 LYS A CA 1
ATOM 1407 C C . LYS A 1 176 ? -13.247 2.794 27.375 1.00 84.00 176 LYS A C 1
ATOM 1409 O O . LYS A 1 176 ? -13.512 3.333 26.305 1.00 84.00 176 LYS A O 1
ATOM 1414 N N . TRP A 1 177 ? -12.799 1.544 27.461 1.00 82.44 177 TRP A N 1
ATOM 1415 C CA . TRP A 1 177 ? -12.484 0.727 26.287 1.00 82.44 177 TRP A CA 1
ATOM 1416 C C . TRP A 1 177 ? -13.713 0.325 25.469 1.00 82.44 177 TRP A C 1
ATOM 1418 O O . TRP A 1 177 ? -13.613 0.245 24.247 1.00 82.44 177 TRP A O 1
ATOM 1428 N N . ASP A 1 178 ? -14.866 0.102 26.105 1.00 81.25 178 ASP A N 1
ATOM 1429 C CA . ASP A 1 178 ? -16.103 -0.225 25.387 1.00 81.25 178 ASP A CA 1
ATOM 1430 C C . ASP A 1 178 ? -16.588 0.968 24.555 1.00 81.25 178 ASP A C 1
ATOM 1432 O O . ASP A 1 178 ? -16.901 0.817 23.373 1.00 81.25 178 ASP A O 1
ATOM 1436 N N . GLU A 1 179 ? -16.570 2.167 25.137 1.00 85.69 179 GLU A N 1
ATOM 1437 C CA . GLU A 1 179 ? -16.907 3.405 24.442 1.00 85.69 179 GLU A CA 1
ATOM 1438 C C . GLU A 1 179 ? -15.871 3.750 23.365 1.00 85.69 179 GLU A C 1
ATOM 1440 O O . GLU A 1 179 ? -16.254 4.123 22.259 1.00 85.69 179 GLU A O 1
ATOM 1445 N N . ALA A 1 180 ? -14.574 3.553 23.630 1.00 86.38 180 ALA A N 1
ATOM 1446 C CA . ALA A 1 180 ? -13.520 3.737 22.632 1.00 86.38 180 ALA A CA 1
ATOM 1447 C C . ALA A 1 180 ? -13.723 2.822 21.412 1.00 86.38 180 ALA A C 1
ATOM 1449 O O . ALA A 1 180 ? -13.673 3.293 20.279 1.00 86.38 180 ALA A O 1
ATOM 1450 N N . ASN A 1 181 ? -14.039 1.543 21.626 1.00 81.56 181 ASN A N 1
ATOM 1451 C CA . ASN A 1 181 ? -14.317 0.607 20.533 1.00 81.56 181 ASN A CA 1
ATOM 1452 C C . ASN A 1 181 ? -15.581 0.993 19.744 1.00 81.56 181 ASN A C 1
ATOM 1454 O O . ASN A 1 181 ? -15.613 0.865 18.520 1.00 81.56 181 ASN A O 1
ATOM 1458 N N . ALA A 1 182 ? -16.632 1.464 20.424 1.00 84.31 182 ALA A N 1
ATOM 1459 C CA . ALA A 1 182 ? -17.848 1.930 19.759 1.00 84.31 182 ALA A CA 1
ATOM 1460 C C . ALA A 1 182 ? -17.584 3.177 18.896 1.00 84.31 182 ALA A C 1
ATOM 1462 O O . ALA A 1 182 ? -18.069 3.267 17.767 1.00 84.31 182 ALA A O 1
ATOM 1463 N N . LEU A 1 183 ? -16.773 4.112 19.398 1.00 89.31 183 LEU A N 1
ATOM 1464 C CA . LEU A 1 183 ? -16.357 5.311 18.668 1.00 89.31 183 LEU A CA 1
ATOM 1465 C C . LEU A 1 183 ? -15.449 4.968 17.478 1.00 89.31 183 LEU A C 1
ATOM 1467 O O . LEU A 1 183 ? -15.592 5.567 16.417 1.00 89.31 183 LEU A O 1
ATOM 1471 N N . GLU A 1 184 ? -14.572 3.971 17.612 1.00 88.44 184 GLU A N 1
ATOM 1472 C CA . GLU A 1 184 ? -13.739 3.460 16.515 1.00 88.44 184 GLU A CA 1
ATOM 1473 C C . GLU A 1 184 ? -14.593 2.849 15.390 1.00 88.44 184 GLU A C 1
ATOM 1475 O O . GLU A 1 184 ? -14.383 3.134 14.209 1.00 88.44 184 GLU A O 1
ATOM 1480 N N . ALA A 1 185 ? -15.615 2.062 15.744 1.00 87.06 185 ALA A N 1
ATOM 1481 C CA . ALA A 1 185 ? -16.569 1.530 14.773 1.00 87.06 185 ALA A CA 1
ATOM 1482 C C . ALA A 1 185 ? -17.352 2.649 14.063 1.00 87.06 185 ALA A C 1
ATOM 1484 O O . ALA A 1 185 ? -17.525 2.595 12.844 1.00 87.06 185 ALA A O 1
ATOM 1485 N N . ASN A 1 186 ?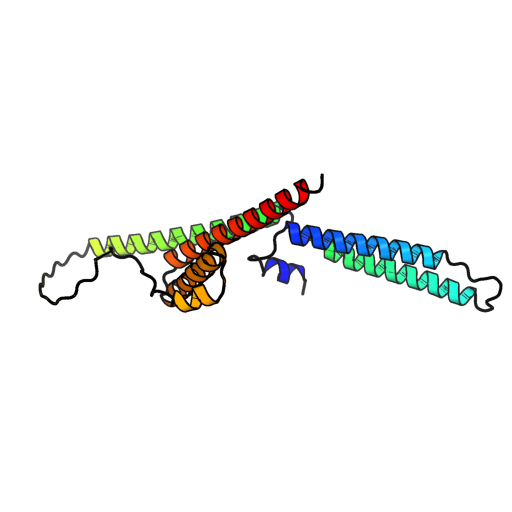 -17.765 3.685 14.800 1.00 89.88 186 ASN A N 1
ATOM 1486 C CA . ASN A 1 186 ? -18.448 4.840 14.224 1.00 89.88 186 ASN A CA 1
ATOM 1487 C C . ASN A 1 186 ? -17.537 5.640 13.273 1.00 89.88 186 ASN A C 1
ATOM 1489 O O . ASN A 1 186 ? -17.965 5.993 12.177 1.00 89.88 186 ASN A O 1
ATOM 1493 N N . LEU A 1 187 ? -16.263 5.854 13.627 1.00 90.69 187 LEU A N 1
ATOM 1494 C CA . LEU A 1 187 ? -15.282 6.487 12.731 1.00 90.69 187 LEU A CA 1
ATOM 1495 C C . LEU A 1 187 ? -15.105 5.702 11.438 1.00 90.69 187 LEU A C 1
ATOM 1497 O O . LEU A 1 187 ? -15.057 6.288 10.357 1.00 90.69 187 LEU A O 1
ATOM 1501 N N . LYS A 1 188 ? -15.039 4.373 11.533 1.00 86.81 188 LYS A N 1
ATOM 1502 C CA . LYS A 1 188 ? -14.921 3.510 10.360 1.00 86.81 188 LYS A CA 1
ATOM 1503 C C . LYS A 1 188 ? -16.110 3.672 9.408 1.00 86.81 188 LYS A C 1
ATOM 1505 O O . LYS A 1 188 ? -15.908 3.733 8.197 1.00 86.81 188 LYS A O 1
ATOM 1510 N N . GLU A 1 189 ? -17.325 3.753 9.942 1.00 88.00 189 GLU A N 1
ATOM 1511 C CA . GLU A 1 189 ? -18.537 3.997 9.153 1.00 88.00 189 GLU A CA 1
ATOM 1512 C C . GLU A 1 189 ? -18.519 5.384 8.495 1.00 88.00 189 GLU A C 1
ATOM 1514 O O . GLU A 1 189 ? -18.760 5.497 7.294 1.00 88.00 189 GLU A O 1
ATOM 1519 N N . LEU A 1 190 ? -18.131 6.427 9.237 1.00 90.25 190 LEU A N 1
ATOM 1520 C CA . LEU A 1 190 ? -18.019 7.792 8.709 1.00 90.25 190 LEU A CA 1
ATOM 1521 C C . LEU A 1 190 ? -16.986 7.899 7.576 1.00 90.25 190 LEU A C 1
ATOM 1523 O O . LEU A 1 190 ? -17.231 8.570 6.572 1.00 90.25 190 LEU A O 1
ATOM 1527 N N . HIS A 1 191 ? -15.847 7.212 7.697 1.00 86.81 191 HIS A N 1
ATOM 1528 C CA . HIS A 1 191 ? -14.848 7.143 6.630 1.00 86.81 191 HIS A CA 1
ATOM 1529 C C . HIS A 1 191 ? -15.350 6.385 5.396 1.00 86.81 191 HIS A C 1
ATOM 1531 O O . HIS A 1 191 ? -15.041 6.780 4.270 1.00 86.81 191 HIS A O 1
ATOM 1537 N N . LEU A 1 192 ? -16.128 5.316 5.590 1.00 86.56 192 LEU A N 1
ATOM 1538 C CA . LEU A 1 192 ? -16.731 4.574 4.485 1.00 86.56 192 LEU A CA 1
ATOM 1539 C C . LEU A 1 192 ? -17.753 5.434 3.732 1.00 86.56 192 LEU A C 1
ATOM 1541 O O . LEU A 1 192 ? -17.719 5.482 2.505 1.00 86.56 192 LEU A O 1
ATOM 1545 N N . GLU A 1 193 ? -18.607 6.153 4.459 1.00 88.31 193 GLU A N 1
ATOM 1546 C CA . GLU A 1 193 ? -19.574 7.088 3.879 1.00 88.31 193 GLU A CA 1
ATOM 1547 C C . GLU A 1 193 ? -18.867 8.212 3.111 1.00 88.31 193 GLU A C 1
ATOM 1549 O O . GLU A 1 193 ? -19.277 8.551 2.001 1.00 88.31 193 GLU A O 1
ATOM 1554 N N . LYS A 1 194 ? -17.758 8.745 3.643 1.00 88.94 194 LYS A N 1
ATOM 1555 C CA . LYS A 1 194 ? -16.952 9.756 2.944 1.00 88.94 194 LYS A CA 1
ATOM 1556 C C . LYS A 1 194 ? -16.489 9.245 1.582 1.00 88.94 194 LYS A C 1
ATOM 1558 O O . LYS A 1 194 ? -16.715 9.901 0.569 1.00 88.94 194 LYS A O 1
ATOM 1563 N N . ARG A 1 195 ? -15.913 8.043 1.553 1.00 85.56 195 ARG A N 1
ATOM 1564 C CA . ARG A 1 195 ? -15.476 7.403 0.309 1.00 85.56 195 ARG A CA 1
ATOM 1565 C C . ARG A 1 195 ? -16.649 7.156 -0.640 1.00 85.56 195 ARG A C 1
ATOM 1567 O O . ARG A 1 195 ? -16.524 7.389 -1.835 1.00 85.56 195 ARG A O 1
ATOM 1574 N N . ALA A 1 196 ? -17.794 6.710 -0.127 1.00 86.69 196 ALA A N 1
ATOM 1575 C CA . ALA A 1 196 ? -18.981 6.488 -0.948 1.00 86.69 196 ALA A CA 1
ATOM 1576 C C . ALA A 1 196 ? -19.482 7.787 -1.604 1.00 86.69 196 ALA A C 1
ATOM 1578 O O . ALA A 1 196 ? -19.910 7.760 -2.756 1.00 86.69 196 ALA A O 1
ATOM 1579 N N . ARG A 1 197 ? -19.403 8.926 -0.905 1.00 86.69 197 ARG A N 1
ATOM 1580 C CA . ARG A 1 197 ? -19.741 10.245 -1.466 1.00 86.69 197 ARG A CA 1
ATOM 1581 C C . ARG A 1 197 ? -18.744 10.704 -2.521 1.00 86.69 197 ARG A C 1
ATOM 1583 O O . ARG A 1 197 ? -19.172 11.187 -3.562 1.00 86.69 197 ARG A O 1
ATOM 1590 N N . GLU A 1 198 ? -17.449 10.515 -2.275 1.00 85.00 198 GLU A N 1
ATOM 1591 C CA . GLU A 1 198 ? -16.389 10.816 -3.249 1.00 85.00 198 GLU A CA 1
ATOM 1592 C C . GLU A 1 198 ? -16.581 10.002 -4.544 1.00 85.00 198 GLU A C 1
ATOM 1594 O O . GLU A 1 198 ? -16.474 10.546 -5.640 1.00 85.00 198 GLU A O 1
ATOM 1599 N N . MET A 1 199 ? -16.949 8.720 -4.428 1.00 82.38 199 MET A N 1
ATOM 1600 C CA . MET A 1 199 ? -17.247 7.861 -5.581 1.00 82.38 199 MET A CA 1
ATOM 1601 C C . MET A 1 199 ? -18.493 8.326 -6.345 1.00 82.38 199 MET A C 1
ATOM 1603 O O . MET A 1 199 ? -18.426 8.466 -7.562 1.00 82.38 199 MET A O 1
ATOM 1607 N N . ARG A 1 200 ? -19.597 8.641 -5.649 1.00 85.12 200 ARG A N 1
ATOM 1608 C CA . ARG A 1 200 ? -20.822 9.158 -6.293 1.00 85.12 200 ARG A CA 1
ATOM 1609 C C . ARG A 1 200 ? -20.585 10.484 -7.014 1.00 85.12 200 ARG A C 1
ATOM 1611 O O . ARG A 1 200 ? -21.062 10.656 -8.127 1.00 85.12 200 ARG A O 1
ATOM 1618 N N . GLN A 1 201 ? -19.822 11.400 -6.414 1.00 79.12 201 GLN A N 1
ATOM 1619 C CA . GLN A 1 201 ? -19.471 12.665 -7.065 1.00 79.12 201 GLN A CA 1
ATOM 1620 C C . GLN A 1 201 ? -18.598 12.445 -8.305 1.00 79.12 201 GLN A C 1
ATOM 1622 O O . GLN A 1 201 ? -18.813 13.096 -9.322 1.00 79.12 201 GLN A O 1
ATOM 1627 N N . ASN A 1 202 ? -17.648 11.507 -8.260 1.00 73.88 202 ASN A N 1
ATOM 1628 C CA . ASN A 1 202 ? -16.853 11.155 -9.438 1.00 73.88 202 ASN A CA 1
ATOM 1629 C C . ASN A 1 202 ? -17.696 10.511 -10.552 1.00 73.88 202 ASN A C 1
ATOM 1631 O O . ASN A 1 202 ? -17.447 10.784 -11.724 1.00 73.88 202 ASN A O 1
ATOM 1635 N N . GLU A 1 203 ? -18.685 9.683 -10.208 1.00 73.12 203 GLU A N 1
ATOM 1636 C CA . GLU A 1 203 ? -19.611 9.072 -11.173 1.00 73.12 203 GLU A CA 1
ATOM 1637 C C . GLU A 1 203 ? -20.549 10.108 -11.813 1.00 73.12 203 GLU A C 1
ATOM 1639 O O . GLU A 1 203 ? -20.726 10.095 -13.029 1.00 73.12 203 GLU A O 1
ATOM 1644 N N . GLU A 1 204 ? -21.089 11.051 -11.035 1.00 68.88 204 GLU A N 1
ATOM 1645 C CA . GLU A 1 204 ? -21.905 12.160 -11.556 1.00 68.88 204 GLU A CA 1
ATOM 1646 C C . GLU A 1 204 ? -21.107 13.070 -12.501 1.00 68.88 204 GLU A C 1
ATOM 1648 O O . GLU A 1 204 ? -21.624 13.499 -13.532 1.00 68.88 204 GLU A O 1
ATOM 1653 N N . VAL A 1 205 ? -19.833 13.332 -12.193 1.00 63.00 205 VAL A N 1
ATOM 1654 C CA . VAL A 1 205 ? -18.947 14.108 -13.074 1.00 63.00 205 VAL A CA 1
ATOM 1655 C C . VAL A 1 205 ? -18.617 13.327 -14.348 1.00 63.00 205 VAL A C 1
ATOM 1657 O O . VAL A 1 205 ? -18.596 13.919 -15.422 1.00 63.00 205 VAL A O 1
ATOM 1660 N N . ALA A 1 206 ? -18.399 12.011 -14.266 1.00 59.00 206 ALA A N 1
ATOM 1661 C CA . ALA A 1 206 ? -18.120 11.174 -15.434 1.00 59.00 206 ALA A CA 1
ATOM 1662 C C . ALA A 1 206 ? -19.335 11.031 -16.371 1.00 59.00 206 ALA A C 1
ATOM 1664 O O . ALA A 1 206 ? -19.165 11.084 -17.586 1.00 59.00 206 ALA A O 1
ATOM 1665 N N . GLY A 1 207 ? -20.551 10.929 -15.824 1.00 57.19 207 GLY A N 1
ATOM 1666 C CA . GLY A 1 207 ? -21.796 10.867 -16.600 1.00 57.19 207 GLY A CA 1
ATOM 1667 C C . GLY A 1 207 ? -22.195 12.182 -17.281 1.00 57.19 207 GLY A C 1
ATOM 1668 O O . GLY A 1 207 ? -23.094 12.184 -18.113 1.00 57.19 207 GLY A O 1
ATOM 1669 N N . PHE A 1 208 ? -21.536 13.299 -16.959 1.00 48.50 208 PHE A N 1
ATOM 1670 C CA . PHE A 1 208 ? -21.742 14.588 -17.630 1.00 48.50 208 PHE A CA 1
ATOM 1671 C C . PHE A 1 208 ? -20.887 14.747 -18.907 1.00 48.50 208 PHE A C 1
ATOM 1673 O O . PHE A 1 208 ? -21.058 15.718 -19.644 1.00 48.50 208 PHE A O 1
ATOM 1680 N N . TYR A 1 209 ? -19.952 13.821 -19.159 1.00 51.78 209 TYR A N 1
ATOM 1681 C CA . TYR A 1 209 ? -19.068 13.807 -20.334 1.00 51.78 209 TYR A CA 1
ATOM 1682 C C . TYR A 1 209 ? -19.426 12.726 -21.378 1.00 51.78 209 TYR A C 1
ATOM 1684 O O . TYR A 1 209 ? -18.660 12.549 -22.329 1.00 51.78 209 TYR A O 1
ATOM 1692 N N . GLU A 1 210 ? -20.563 12.034 -21.228 1.00 45.12 210 GLU A N 1
ATOM 1693 C CA . GLU A 1 210 ? -21.213 11.237 -22.293 1.00 45.12 210 GLU A CA 1
ATOM 1694 C C . GLU A 1 210 ? -22.325 12.041 -22.981 1.00 45.12 210 GLU A C 1
ATOM 1696 O O . GLU A 1 210 ? -22.426 11.938 -24.227 1.00 45.12 210 GLU A O 1
#

pLDDT: mean 70.57, std 16.52, range [33.03, 93.19]

Secondary structure (DSSP, 8-state):
--HHHHHHHTTTT--HHHHHHHHHHHHHHHHHHHHHHHHHHH-PPPTT-TTHHHHHHHHHHHHHHHHHHHHHHHHHHH-PPPHHHHHHHHHHHHHHHHHHHHHHHHHHHHHHHHHHHS-----------------TT--------HHHHHTT-S-HHHHHHHHHHHHHHHHHHTT-HHHHHHHHHHHHHHHHHHHHHHHHHHHHHHTT--

Radius of gyration: 30.63 Å; chains: 1; bounding box: 65×43×95 Å

Foldseek 3Di:
DAPLVVVVVVVPPDDPVNVVVVLVVVVVVLVVLLVVLVVQLVPQDDPPDPCRVVSNVVSVVSNVVSVVVCVVVVVSSPPDQDPVRVVVVVVVVVVVVVVVVVVVVVVVVVVVVVVVVPDDDDDDDDDDDDDDDCPDDDDDDDQDPLVVLCVVDPDPLSSVLVRLVSRLVRCVVVVVVVSNVVSVVVNVVSVVVVVVVVVVVVVVVVVVVD

InterPro domains:
  IPR021565 Rabenosyn, Rab binding domain [PF11464] (156-193)
  IPR036531 Rabenosyn, Rab binding domain superfamily [SSF140125] (144-194)
  IPR052727 Rab4/Rab5 effector domain-containing protein [PTHR13510] (14-196)

Organism: Stichopus japonicus (NCBI:txid307972)